Protein AF-A0A7S1CEG1-F1 (afdb_monomer_lite)

pLDDT: mean 86.8, std 15.21, range [36.88, 98.19]

Structure (mmCIF, N/CA/C/O backbone):
data_AF-A0A7S1CEG1-F1
#
_entry.id   AF-A0A7S1CEG1-F1
#
loop_
_atom_site.group_PDB
_atom_site.id
_atom_site.type_symbol
_atom_site.label_atom_id
_atom_site.label_alt_id
_atom_site.label_comp_id
_atom_site.label_asym_id
_atom_site.label_entity_id
_atom_site.label_seq_id
_atom_site.pdbx_PDB_ins_code
_atom_site.Cartn_x
_atom_site.Cartn_y
_atom_site.Cartn_z
_atom_site.occupancy
_atom_site.B_iso_or_equiv
_atom_site.auth_seq_id
_atom_site.auth_comp_id
_atom_site.auth_asym_id
_atom_site.auth_atom_id
_atom_site.pdbx_PDB_model_num
ATOM 1 N N . GLU A 1 1 ? -9.809 -3.473 24.190 1.00 67.38 1 GLU A N 1
ATOM 2 C CA . GLU A 1 1 ? -10.203 -3.008 22.845 1.00 67.38 1 GLU A CA 1
ATOM 3 C C . GLU A 1 1 ? -9.985 -1.507 22.724 1.00 67.38 1 GLU A C 1
ATOM 5 O O . GLU A 1 1 ? -9.219 -1.100 21.867 1.00 67.38 1 GLU A O 1
ATOM 10 N N . GLU A 1 2 ? -10.500 -0.723 23.674 1.00 80.56 2 GLU A N 1
ATOM 11 C CA . GLU A 1 2 ? -10.257 0.724 23.813 1.00 80.56 2 GLU A CA 1
ATOM 12 C C . GLU A 1 2 ? -8.772 1.128 23.720 1.00 80.56 2 GLU A C 1
ATOM 14 O O . GLU A 1 2 ? -8.407 1.909 22.851 1.00 80.56 2 GLU A O 1
ATOM 19 N N . VAL A 1 3 ? -7.885 0.495 24.502 1.00 85.06 3 VAL A N 1
ATOM 20 C CA . VAL A 1 3 ? -6.431 0.777 24.462 1.00 85.06 3 VAL A CA 1
ATOM 21 C C . VAL A 1 3 ? -5.815 0.557 23.072 1.00 85.06 3 VAL A C 1
ATOM 23 O O . VAL A 1 3 ? -4.928 1.305 22.669 1.00 85.06 3 VAL A O 1
ATOM 26 N N . LEU A 1 4 ? -6.276 -0.458 22.329 1.00 86.81 4 LEU A N 1
ATOM 27 C CA . LEU A 1 4 ? -5.779 -0.723 20.976 1.00 86.81 4 LEU A CA 1
ATOM 28 C C . LEU A 1 4 ? -6.279 0.343 19.997 1.00 86.81 4 LEU A C 1
ATOM 30 O O . LEU A 1 4 ? -5.484 0.827 19.199 1.00 86.81 4 LEU A O 1
ATOM 34 N N . SER A 1 5 ? -7.557 0.727 20.088 1.00 88.12 5 SER A N 1
ATOM 35 C CA . SER A 1 5 ? -8.127 1.796 19.257 1.00 88.12 5 SER A CA 1
ATOM 36 C C . SER A 1 5 ? -7.363 3.101 19.452 1.00 88.12 5 SER A C 1
ATOM 38 O O . SER A 1 5 ? -6.816 3.633 18.491 1.00 88.12 5 SER A O 1
ATOM 40 N N . THR A 1 6 ? -7.189 3.543 20.702 1.00 91.62 6 THR A N 1
ATOM 41 C CA . THR A 1 6 ? -6.461 4.781 21.019 1.00 91.62 6 THR A CA 1
ATOM 42 C C . THR A 1 6 ? -5.006 4.737 20.547 1.00 91.62 6 THR A C 1
ATOM 44 O O . THR A 1 6 ? -4.480 5.727 20.032 1.00 91.62 6 THR A O 1
ATOM 47 N N . ALA A 1 7 ? -4.335 3.588 20.690 1.00 92.94 7 ALA A N 1
ATOM 48 C CA . ALA A 1 7 ? -2.973 3.419 20.195 1.00 92.94 7 ALA A CA 1
ATOM 49 C C . ALA A 1 7 ? -2.907 3.532 18.664 1.00 92.94 7 ALA A C 1
ATOM 51 O O . ALA A 1 7 ? -2.055 4.250 18.140 1.00 92.94 7 ALA A O 1
ATOM 52 N N . VAL A 1 8 ? -3.810 2.859 17.945 1.00 94.00 8 VAL A N 1
ATOM 53 C CA . VAL A 1 8 ? -3.874 2.913 16.478 1.00 94.00 8 VAL A CA 1
ATOM 54 C C . VAL A 1 8 ? -4.223 4.313 15.988 1.00 94.00 8 VAL A C 1
ATOM 56 O O . VAL A 1 8 ? -3.594 4.782 15.045 1.00 94.00 8 VAL A O 1
ATOM 59 N N . GLU A 1 9 ? -5.160 5.006 16.626 1.00 94.00 9 GLU A N 1
ATOM 60 C CA . GLU A 1 9 ? -5.522 6.391 16.300 1.00 94.00 9 GLU A CA 1
ATOM 61 C C . GLU A 1 9 ? -4.318 7.329 16.458 1.00 94.00 9 GLU A C 1
ATOM 63 O O . GLU A 1 9 ? -3.994 8.094 15.549 1.00 94.00 9 GLU A O 1
ATOM 68 N N . THR A 1 10 ? -3.583 7.200 17.566 1.00 95.88 10 THR A N 1
ATOM 69 C 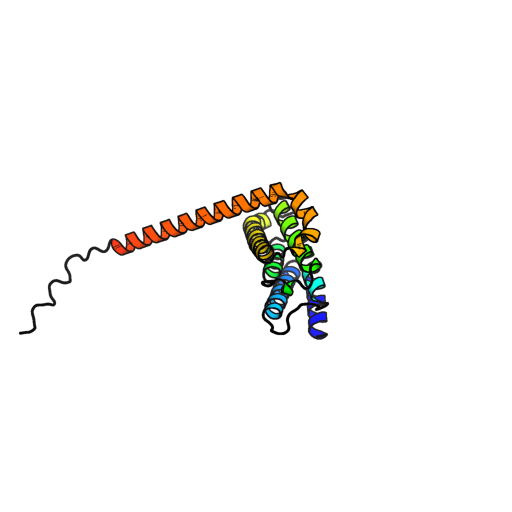CA . THR A 1 10 ? -2.374 7.999 17.825 1.00 95.88 10 THR A CA 1
ATOM 70 C C . THR A 1 10 ? -1.289 7.723 16.781 1.00 95.88 10 THR A C 1
ATOM 72 O O . THR A 1 10 ? -0.689 8.646 16.227 1.00 95.88 10 THR A O 1
ATOM 75 N N . LEU A 1 11 ? -1.048 6.446 16.467 1.00 96.94 11 LEU A N 1
ATOM 76 C CA . LEU A 1 11 ? -0.104 6.051 15.420 1.00 96.94 11 LEU A CA 1
ATOM 77 C C . LEU A 1 11 ? -0.543 6.554 14.040 1.00 96.94 11 LEU A C 1
ATOM 79 O O . LEU A 1 11 ? 0.294 7.014 13.269 1.00 96.94 11 LEU A O 1
ATOM 83 N N . SER A 1 12 ? -1.840 6.513 13.744 1.00 96.69 12 SER A N 1
ATOM 84 C CA . SER A 1 12 ? -2.420 6.986 12.485 1.00 96.69 12 SER A CA 1
ATOM 85 C C . SER A 1 12 ? -2.220 8.491 12.310 1.00 96.69 12 SER A C 1
ATOM 87 O O . SER A 1 12 ? -1.816 8.930 11.234 1.00 96.69 12 SER A O 1
ATOM 89 N N . ALA A 1 13 ? -2.408 9.279 13.372 1.00 96.31 13 ALA A N 1
ATOM 90 C CA . ALA A 1 13 ? -2.097 10.708 13.364 1.00 96.31 13 ALA A CA 1
ATOM 91 C C . ALA A 1 13 ? -0.595 10.952 13.127 1.00 96.31 13 ALA A C 1
ATOM 93 O O . ALA A 1 13 ? -0.196 11.727 12.259 1.00 96.31 13 ALA A O 1
ATOM 94 N N . HIS A 1 14 ? 0.273 10.223 13.831 1.00 97.06 14 HIS A N 1
ATOM 95 C CA . HIS A 1 14 ? 1.723 10.336 13.667 1.00 97.06 14 HIS A CA 1
ATOM 96 C C . HIS A 1 14 ? 2.242 9.896 12.291 1.00 97.06 14 HIS A C 1
ATOM 98 O O . HIS A 1 14 ? 3.222 10.470 11.812 1.00 97.06 14 HIS A O 1
ATOM 104 N N . ALA A 1 15 ? 1.601 8.921 11.645 1.00 95.94 15 ALA A N 1
ATOM 105 C CA . ALA A 1 15 ? 1.920 8.487 10.285 1.00 95.94 15 ALA A CA 1
ATOM 106 C C . ALA A 1 15 ? 1.609 9.575 9.241 1.00 95.94 15 ALA A C 1
ATOM 108 O O . ALA A 1 15 ? 2.350 9.726 8.262 1.00 95.94 15 ALA A O 1
ATOM 109 N N . GLN A 1 16 ? 0.556 10.361 9.475 1.00 93.69 16 GLN A N 1
ATOM 110 C CA . GLN A 1 16 ? 0.108 11.419 8.570 1.00 93.69 16 GLN A CA 1
ATOM 111 C C . GLN A 1 16 ? 0.828 12.748 8.806 1.00 93.69 16 GLN A C 1
ATOM 113 O O . GLN A 1 16 ? 1.225 13.399 7.843 1.00 93.69 16 GLN A O 1
ATOM 118 N N . GLU A 1 17 ? 1.047 13.132 10.065 1.00 92.44 17 GLU A N 1
ATOM 119 C CA . GLU A 1 17 ? 1.447 14.500 10.427 1.00 92.44 17 GLU A CA 1
ATOM 120 C C . GLU A 1 17 ? 2.854 14.602 11.026 1.00 92.44 17 GLU A C 1
ATOM 122 O O . GLU A 1 17 ? 3.457 15.673 10.994 1.00 92.44 17 GLU A O 1
ATOM 127 N N . GLY A 1 18 ? 3.428 13.504 11.527 1.00 91.00 18 GLY A N 1
ATOM 128 C CA . GLY A 1 18 ? 4.711 13.533 12.235 1.00 91.00 18 GLY A CA 1
ATOM 129 C C . GLY A 1 18 ? 5.900 14.000 11.378 1.00 91.00 18 GLY A C 1
ATOM 130 O O . GLY A 1 18 ? 5.831 14.077 10.153 1.00 91.00 18 GLY A O 1
ATOM 131 N N . GLY A 1 19 ? 7.052 14.253 12.004 1.00 92.12 19 GLY A N 1
ATOM 132 C CA . GLY A 1 19 ? 8.312 14.405 11.259 1.00 92.12 19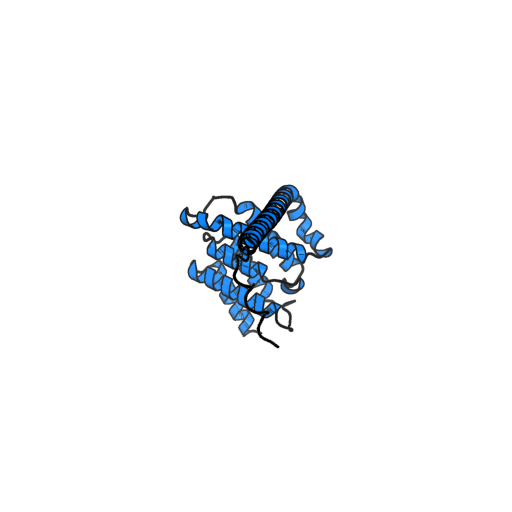 GLY A CA 1
ATOM 133 C C . GLY A 1 19 ? 8.735 13.089 10.587 1.00 92.12 19 GLY A C 1
ATOM 134 O O . GLY A 1 19 ? 8.287 12.022 10.997 1.00 92.12 19 GLY A O 1
ATOM 135 N N . THR A 1 20 ? 9.642 13.118 9.603 1.00 92.06 20 THR A N 1
ATOM 136 C CA . THR A 1 20 ? 10.032 11.939 8.790 1.00 92.06 20 THR A CA 1
ATOM 137 C C . THR A 1 20 ? 10.301 10.671 9.606 1.00 92.06 20 THR A C 1
ATOM 139 O O . THR A 1 20 ? 9.758 9.610 9.304 1.00 92.06 20 THR A O 1
ATOM 142 N N . LYS A 1 21 ? 11.104 10.773 10.674 1.00 95.00 21 LYS A N 1
ATOM 143 C CA . LYS A 1 21 ? 11.411 9.633 11.552 1.00 95.00 21 LYS A CA 1
ATOM 144 C C . LYS A 1 21 ? 10.171 9.134 12.296 1.00 95.00 21 LYS A C 1
ATOM 146 O O . LYS A 1 21 ? 9.992 7.930 12.427 1.00 95.00 21 LYS A O 1
ATOM 151 N N . VAL A 1 22 ? 9.322 10.048 12.765 1.00 96.31 22 VAL A N 1
ATOM 152 C CA . VAL A 1 22 ? 8.078 9.716 13.473 1.00 96.31 22 VAL A CA 1
ATOM 153 C C . VAL A 1 22 ? 7.104 9.022 12.526 1.00 96.31 22 VAL A C 1
ATOM 155 O O . VAL A 1 22 ? 6.608 7.958 12.877 1.00 96.31 22 VAL A O 1
ATOM 158 N N . ARG A 1 23 ? 6.908 9.546 11.306 1.00 96.38 23 ARG A N 1
ATOM 159 C CA . ARG A 1 23 ? 6.055 8.911 10.287 1.00 96.38 23 ARG A CA 1
ATOM 160 C C . ARG A 1 23 ? 6.540 7.514 9.944 1.00 96.38 23 ARG A C 1
ATOM 162 O O . ARG A 1 23 ? 5.745 6.583 9.925 1.00 96.38 23 ARG A O 1
ATOM 169 N N . TRP A 1 24 ? 7.844 7.363 9.705 1.00 95.94 24 TRP A N 1
ATOM 170 C CA . TRP A 1 24 ? 8.439 6.065 9.392 1.00 95.94 24 TRP A CA 1
ATOM 171 C C . TRP A 1 24 ? 8.198 5.054 10.519 1.00 95.94 24 TRP A C 1
ATOM 173 O O . TRP A 1 24 ? 7.695 3.961 10.263 1.00 95.94 24 TRP A O 1
ATOM 183 N N . THR A 1 25 ? 8.479 5.439 11.768 1.00 97.31 25 THR A N 1
ATOM 184 C CA . THR A 1 25 ? 8.236 4.591 12.943 1.00 97.31 25 THR A CA 1
ATOM 185 C C . THR A 1 25 ? 6.754 4.265 13.110 1.00 97.31 25 THR A C 1
ATOM 187 O O . THR A 1 25 ? 6.417 3.123 13.402 1.00 97.31 25 THR A O 1
ATOM 190 N N . ALA A 1 26 ? 5.868 5.240 12.906 1.00 97.50 26 ALA A N 1
ATOM 191 C CA . ALA A 1 26 ? 4.429 5.047 13.018 1.00 97.50 26 ALA A CA 1
ATOM 192 C C . ALA A 1 26 ? 3.905 4.065 11.960 1.00 97.50 26 ALA A C 1
ATOM 194 O O . ALA A 1 26 ? 3.198 3.125 12.309 1.00 97.50 26 ALA A O 1
ATOM 195 N N . CYS A 1 27 ? 4.325 4.206 10.697 1.00 97.50 27 CYS A N 1
ATOM 196 C CA . CYS A 1 27 ? 3.983 3.264 9.626 1.00 97.50 27 CYS A CA 1
ATOM 197 C C . CYS A 1 27 ? 4.488 1.849 9.940 1.00 97.50 27 CYS A C 1
ATOM 199 O O . CYS A 1 27 ? 3.755 0.875 9.780 1.00 97.50 27 CYS A O 1
ATOM 201 N N . TYR A 1 28 ? 5.725 1.735 10.431 1.00 96.19 28 TYR A N 1
ATOM 202 C CA . TYR A 1 28 ? 6.305 0.453 10.827 1.00 96.19 28 TYR A CA 1
ATOM 203 C C . TYR A 1 28 ? 5.520 -0.198 11.978 1.00 96.19 28 TYR A C 1
ATOM 205 O O . TYR A 1 28 ? 5.190 -1.383 11.919 1.00 96.19 28 TYR A O 1
ATOM 213 N N . ALA A 1 29 ? 5.172 0.581 13.007 1.00 97.00 29 ALA A N 1
ATOM 214 C CA . ALA A 1 29 ? 4.380 0.115 14.140 1.00 97.00 29 ALA A CA 1
ATOM 215 C C . ALA A 1 29 ? 2.966 -0.313 13.718 1.00 97.00 29 ALA A C 1
ATOM 217 O O . ALA A 1 29 ? 2.516 -1.381 14.130 1.00 97.00 29 ALA A O 1
ATOM 218 N N . LEU A 1 30 ? 2.297 0.458 12.850 1.00 96.19 30 LEU A N 1
ATOM 219 C CA . LEU A 1 30 ? 1.003 0.080 12.273 1.00 96.19 30 LEU A CA 1
ATOM 220 C C . LEU A 1 30 ? 1.103 -1.244 11.505 1.00 96.19 30 LEU A C 1
ATOM 222 O O . LEU A 1 30 ? 0.258 -2.111 11.696 1.00 96.19 30 LEU A O 1
ATOM 226 N N . GLY A 1 31 ? 2.160 -1.456 10.716 1.00 94.06 31 GLY A N 1
ATOM 227 C CA . GLY A 1 31 ? 2.402 -2.737 10.042 1.00 94.06 31 GLY A CA 1
ATOM 228 C C . GLY A 1 31 ? 2.542 -3.912 11.013 1.00 94.06 31 GLY A C 1
ATOM 229 O O . GLY A 1 31 ? 1.982 -4.981 10.775 1.00 94.06 31 GLY A O 1
ATOM 230 N N . GLY A 1 32 ? 3.226 -3.704 12.141 1.00 93.00 32 GLY A N 1
ATOM 231 C CA . GLY A 1 32 ? 3.320 -4.695 13.215 1.00 93.00 32 GLY A CA 1
ATOM 232 C C . GLY A 1 32 ? 1.965 -5.009 13.856 1.00 93.00 32 GLY A C 1
ATOM 233 O O . GLY A 1 32 ? 1.633 -6.180 14.040 1.00 93.00 32 GLY A O 1
ATOM 234 N N . VAL A 1 33 ? 1.163 -3.978 14.145 1.00 91.62 33 VAL A N 1
ATOM 235 C CA . VAL A 1 33 ? -0.198 -4.134 14.684 1.00 91.62 33 VAL A CA 1
ATOM 236 C C . VAL A 1 33 ? -1.079 -4.906 13.704 1.00 91.62 33 VAL A C 1
ATOM 238 O O . VAL A 1 33 ? -1.699 -5.888 14.105 1.00 91.62 33 VAL A O 1
ATOM 241 N N . LEU A 1 34 ? -1.091 -4.520 12.425 1.00 90.25 34 LEU A N 1
ATOM 242 C CA . LEU A 1 34 ? -1.857 -5.204 11.382 1.00 90.25 34 LEU A CA 1
ATOM 243 C C . LEU A 1 34 ? -1.416 -6.662 11.239 1.00 90.25 34 LEU A C 1
ATOM 245 O O . LEU A 1 34 ? -2.254 -7.556 11.273 1.00 90.25 34 LEU A O 1
ATOM 249 N N . GLY A 1 35 ? -0.110 -6.927 11.161 1.00 88.88 35 GLY A N 1
ATOM 250 C CA . GLY A 1 35 ? 0.418 -8.288 11.059 1.00 88.88 35 GLY A CA 1
ATOM 251 C C . GLY A 1 35 ? 0.027 -9.170 12.248 1.00 88.88 35 GLY A C 1
ATOM 252 O O . GLY A 1 35 ? -0.447 -10.291 12.060 1.00 88.88 35 GLY A O 1
ATOM 253 N N . ALA A 1 36 ? 0.158 -8.656 13.474 1.00 88.44 36 ALA A N 1
ATOM 254 C CA . ALA A 1 36 ? -0.248 -9.373 14.682 1.00 88.44 36 ALA A CA 1
ATOM 255 C C . ALA A 1 36 ? -1.765 -9.608 14.734 1.00 88.44 36 ALA A C 1
ATOM 257 O O . ALA A 1 36 ? -2.220 -10.673 15.154 1.00 88.44 36 ALA A O 1
ATOM 258 N N . ALA A 1 37 ? -2.552 -8.631 14.287 1.00 84.31 37 ALA A N 1
ATOM 259 C CA . ALA A 1 37 ? -4.001 -8.718 14.289 1.00 84.31 37 ALA A CA 1
ATOM 260 C C . ALA A 1 37 ? -4.521 -9.704 13.225 1.00 84.31 37 ALA A C 1
ATOM 262 O O . ALA A 1 37 ? -5.438 -10.470 13.509 1.00 84.31 37 ALA A O 1
ATOM 263 N N . VAL A 1 38 ? -3.875 -9.778 12.056 1.00 83.94 38 VAL A N 1
ATOM 264 C CA . VAL A 1 38 ? -4.152 -10.791 11.020 1.00 83.94 38 VAL A CA 1
ATOM 265 C C . VAL A 1 38 ? -3.767 -12.199 11.481 1.00 83.94 38 VAL A C 1
ATOM 267 O O . VAL A 1 38 ? -4.487 -13.152 11.200 1.00 83.94 38 VAL A O 1
ATOM 270 N N . ALA A 1 39 ? -2.665 -12.344 12.221 1.00 83.31 39 ALA A N 1
ATOM 271 C CA . ALA A 1 39 ? -2.247 -13.630 12.786 1.00 83.31 39 ALA A CA 1
ATOM 272 C C . ALA A 1 39 ? -3.107 -14.084 13.985 1.00 83.31 39 ALA A C 1
ATOM 274 O O . ALA A 1 39 ? -3.053 -15.246 14.396 1.00 83.31 39 ALA A O 1
ATOM 275 N N . SER A 1 40 ? -3.887 -13.179 14.577 1.00 82.00 40 SER A N 1
ATOM 276 C CA . SER A 1 40 ? -4.734 -13.470 15.729 1.00 82.00 40 SER A CA 1
ATOM 277 C C . SER A 1 40 ? -5.984 -14.254 15.330 1.00 82.00 40 SER A C 1
ATOM 279 O O . SER A 1 40 ? -6.670 -13.923 14.367 1.00 82.00 40 SER A O 1
ATOM 281 N N . ARG A 1 41 ? -6.375 -15.235 16.156 1.00 68.12 41 ARG A N 1
ATOM 282 C CA . ARG A 1 41 ? -7.629 -15.996 15.967 1.00 68.12 41 ARG A CA 1
ATOM 283 C C . ARG A 1 41 ? -8.889 -15.135 16.027 1.00 68.12 41 ARG A C 1
ATOM 285 O O . ARG A 1 41 ? -9.951 -15.593 15.623 1.00 68.12 41 ARG A O 1
ATOM 292 N N . ARG A 1 42 ? -8.791 -13.932 16.597 1.00 68.81 42 ARG A N 1
ATOM 293 C CA . ARG A 1 42 ? -9.932 -13.033 16.787 1.00 68.81 42 ARG A CA 1
ATOM 294 C C . ARG A 1 42 ? -10.382 -12.374 15.477 1.00 68.81 42 ARG A C 1
ATOM 296 O O . ARG A 1 42 ? -11.520 -11.926 15.410 1.00 68.81 42 ARG A O 1
ATOM 303 N N . GLY A 1 43 ? -9.513 -12.351 14.462 1.00 70.31 43 GLY A N 1
ATOM 304 C CA . GLY A 1 43 ? -9.732 -11.601 13.230 1.00 70.31 43 GLY A CA 1
ATOM 305 C C . GLY A 1 43 ? -9.742 -10.087 13.462 1.00 70.31 43 GLY A C 1
ATOM 306 O O . GLY A 1 43 ? -9.700 -9.604 14.594 1.00 70.31 43 GLY A O 1
ATOM 307 N N . VAL A 1 44 ? -9.780 -9.336 12.364 1.00 77.00 44 VAL A N 1
ATOM 308 C CA . VAL A 1 44 ? -9.866 -7.862 12.364 1.00 77.00 44 VAL A CA 1
ATOM 309 C C . VAL A 1 44 ? -11.120 -7.340 11.668 1.00 77.00 44 VAL A C 1
ATOM 311 O O . VAL A 1 44 ? -11.347 -6.133 11.621 1.00 77.00 44 VAL A O 1
ATOM 314 N N . ALA A 1 45 ? -11.946 -8.241 11.133 1.00 73.25 45 ALA A N 1
ATOM 315 C CA . ALA A 1 45 ? -13.171 -7.879 10.439 1.00 73.25 45 ALA A CA 1
ATOM 316 C C . ALA A 1 45 ? -14.120 -7.132 11.393 1.00 73.25 45 ALA A C 1
ATOM 318 O O . ALA A 1 45 ? -14.478 -7.649 12.450 1.00 73.25 45 ALA A O 1
ATOM 319 N N . GLY A 1 46 ? -14.505 -5.909 11.017 1.00 75.25 46 GLY A N 1
ATOM 320 C CA . GLY A 1 46 ? -15.401 -5.051 11.800 1.00 75.25 46 GLY A CA 1
ATOM 321 C C . GLY A 1 46 ? -14.728 -4.205 12.887 1.00 75.25 46 GLY A C 1
ATOM 322 O O . GLY A 1 46 ? -15.430 -3.507 13.613 1.00 75.25 46 GLY A O 1
ATOM 323 N N . ALA A 1 47 ? -13.397 -4.228 13.009 1.00 83.75 47 ALA A N 1
ATOM 324 C CA . ALA A 1 47 ? -12.687 -3.379 13.960 1.00 83.75 47 ALA A CA 1
ATOM 325 C C . ALA A 1 47 ? -12.681 -1.901 13.498 1.00 83.75 47 ALA A C 1
ATOM 327 O O . ALA A 1 47 ? -12.110 -1.614 12.443 1.00 83.75 47 ALA A O 1
ATOM 328 N N . PRO A 1 48 ? -13.229 -0.941 14.274 1.00 81.81 48 PRO A N 1
ATOM 329 C CA . PRO A 1 48 ? -13.328 0.463 13.847 1.00 81.81 48 PRO A CA 1
ATOM 330 C C . PRO A 1 48 ? -11.974 1.115 13.536 1.00 81.81 48 PRO A C 1
ATOM 332 O O . PRO A 1 48 ? -11.859 1.936 12.629 1.00 81.81 48 PRO A O 1
ATOM 335 N N . TRP A 1 49 ? -10.926 0.707 14.256 1.00 90.06 49 TRP A N 1
ATOM 336 C CA . TRP A 1 49 ? -9.571 1.232 14.094 1.00 90.06 49 TRP A CA 1
ATOM 337 C C . TRP A 1 49 ? -8.894 0.795 12.786 1.00 90.06 49 TRP A C 1
ATOM 339 O O . TRP A 1 49 ? -7.924 1.423 12.363 1.00 90.06 49 TRP A O 1
ATOM 349 N N . LEU A 1 50 ? -9.369 -0.276 12.139 1.00 91.94 50 LEU A N 1
ATOM 350 C CA . LEU A 1 50 ? -8.713 -0.859 10.966 1.00 91.94 50 LEU A CA 1
ATOM 351 C C . LEU A 1 50 ? -8.760 0.080 9.761 1.00 91.94 50 LEU A C 1
ATOM 353 O O . LEU A 1 50 ? -7.731 0.317 9.131 1.00 91.94 50 LEU A O 1
ATOM 357 N N . LEU A 1 51 ? -9.935 0.637 9.459 1.00 91.56 51 LEU A N 1
ATOM 358 C CA . LEU A 1 51 ? -10.089 1.559 8.333 1.00 91.56 51 LEU A CA 1
ATOM 359 C C . LEU A 1 51 ? -9.287 2.845 8.558 1.00 91.56 51 LEU A C 1
ATOM 361 O O . LEU A 1 51 ? -8.623 3.305 7.636 1.00 91.56 51 LEU A O 1
ATOM 365 N N . ALA A 1 52 ? -9.251 3.357 9.792 1.00 92.69 52 ALA A N 1
ATOM 366 C CA . ALA A 1 52 ? -8.422 4.510 10.144 1.00 92.69 52 ALA A CA 1
ATOM 367 C C . ALA A 1 52 ? -6.923 4.236 9.917 1.00 92.69 52 ALA A C 1
ATOM 369 O O . ALA A 1 52 ? -6.219 5.075 9.354 1.00 92.69 52 ALA A O 1
ATOM 370 N N . ALA A 1 53 ? -6.442 3.045 10.291 1.00 95.25 53 ALA A N 1
ATOM 371 C CA . ALA A 1 53 ? -5.066 2.632 10.025 1.00 95.25 53 ALA A CA 1
ATOM 372 C C . ALA A 1 53 ? -4.778 2.513 8.520 1.00 95.25 53 ALA A C 1
ATOM 374 O O . ALA A 1 53 ? -3.730 2.966 8.059 1.00 95.25 53 ALA A O 1
ATOM 375 N N . ILE A 1 54 ? -5.698 1.918 7.752 1.00 96.19 54 ILE A N 1
ATOM 376 C CA . ILE A 1 54 ? -5.578 1.792 6.293 1.00 96.19 54 ILE A CA 1
ATOM 377 C C . ILE A 1 54 ? -5.519 3.174 5.638 1.00 96.19 54 ILE A C 1
ATOM 379 O O . ILE A 1 54 ? -4.617 3.414 4.837 1.00 96.19 54 ILE A O 1
ATOM 383 N N . ASP A 1 55 ? -6.426 4.083 5.994 1.00 96.00 55 ASP A N 1
ATOM 384 C CA . ASP A 1 55 ? -6.484 5.435 5.432 1.00 96.00 55 ASP A CA 1
ATOM 385 C C . ASP A 1 55 ? -5.209 6.227 5.764 1.00 96.00 55 ASP A C 1
ATOM 387 O O . ASP A 1 55 ? -4.616 6.845 4.878 1.00 96.00 55 ASP A O 1
ATOM 391 N N . ALA A 1 56 ? -4.715 6.134 7.003 1.00 97.38 56 ALA A N 1
ATOM 392 C CA . ALA A 1 56 ? -3.468 6.778 7.406 1.00 97.38 56 ALA A CA 1
ATOM 393 C C . ALA A 1 56 ? -2.256 6.255 6.624 1.00 97.38 56 ALA A C 1
ATOM 395 O O . ALA A 1 56 ? -1.423 7.042 6.171 1.00 97.38 56 ALA A O 1
ATOM 396 N N . LEU A 1 57 ? -2.169 4.937 6.424 1.00 98.12 57 LEU A N 1
ATOM 397 C CA . LEU A 1 57 ? -1.117 4.332 5.610 1.00 98.12 57 LEU A CA 1
ATOM 398 C C . LEU A 1 57 ? -1.238 4.761 4.144 1.00 98.12 57 LEU A C 1
ATOM 400 O O . LEU A 1 57 ? -0.230 5.140 3.554 1.00 98.12 57 LEU A O 1
ATOM 404 N N . CYS A 1 58 ? -2.444 4.764 3.568 1.00 97.94 58 CYS A N 1
ATOM 405 C CA . CYS A 1 58 ? -2.670 5.212 2.191 1.00 97.94 58 CYS A CA 1
ATOM 406 C C . CYS A 1 58 ? -2.255 6.677 1.995 1.00 97.94 58 CYS A C 1
ATOM 408 O O . CYS A 1 58 ? -1.574 6.999 1.020 1.00 97.94 58 CYS A O 1
ATOM 410 N N . HIS A 1 59 ? -2.576 7.548 2.955 1.00 97.00 59 HIS A N 1
ATOM 411 C CA . HIS A 1 59 ? -2.102 8.929 2.971 1.00 97.00 59 HIS A CA 1
ATOM 412 C C . HIS A 1 59 ? -0.567 8.999 3.024 1.00 97.00 59 HIS A C 1
ATOM 414 O O . HIS A 1 59 ? 0.049 9.717 2.240 1.00 97.00 59 HIS A O 1
ATOM 420 N N . SER A 1 60 ? 0.093 8.217 3.887 1.00 96.75 60 SER A N 1
ATOM 421 C CA . SER A 1 60 ? 1.562 8.172 3.935 1.00 96.75 60 SER A CA 1
ATOM 422 C C . SER A 1 60 ? 2.197 7.676 2.627 1.00 96.75 60 SER A C 1
ATOM 424 O O . SER A 1 60 ? 3.305 8.106 2.302 1.00 96.75 60 SER A O 1
ATOM 426 N N . VAL A 1 61 ? 1.527 6.795 1.876 1.00 96.50 61 VAL A N 1
ATOM 427 C CA . VAL A 1 61 ? 1.979 6.338 0.551 1.00 96.50 61 VAL A CA 1
ATOM 428 C C . VAL A 1 61 ? 1.916 7.468 -0.481 1.00 96.50 61 VAL A C 1
ATOM 430 O O . VAL A 1 61 ? 2.905 7.686 -1.182 1.00 96.50 61 VAL A O 1
ATOM 433 N N . GLY A 1 62 ? 0.794 8.188 -0.564 1.00 93.00 62 GLY A N 1
ATOM 434 C CA . GLY A 1 62 ? 0.597 9.253 -1.556 1.00 93.00 62 GLY A CA 1
ATOM 435 C C . GLY A 1 62 ? 1.359 10.542 -1.235 1.00 93.00 62 GLY A C 1
ATOM 436 O O . GLY A 1 62 ? 2.085 11.073 -2.077 1.00 93.00 62 GLY A O 1
ATOM 437 N N . GLU A 1 63 ? 1.275 10.995 0.016 1.00 91.44 63 GLU A N 1
ATOM 438 C CA . GLU A 1 63 ? 1.602 12.376 0.396 1.00 91.44 63 GLU A CA 1
ATOM 439 C C . GLU A 1 63 ? 2.981 12.535 1.049 1.00 91.44 63 GLU A C 1
ATOM 441 O O . GLU A 1 63 ? 3.496 13.645 1.188 1.00 91.44 63 GLU A O 1
ATOM 446 N N . SER A 1 64 ? 3.630 11.449 1.485 1.00 90.94 64 SER A N 1
ATOM 447 C CA . SER A 1 64 ? 4.938 11.581 2.139 1.00 90.94 64 SER A CA 1
ATOM 448 C C . SER A 1 64 ? 6.016 12.012 1.137 1.00 90.94 64 SER A C 1
ATOM 450 O O . SER A 1 64 ? 6.228 11.309 0.151 1.00 90.94 64 SER A O 1
ATOM 452 N N . PRO A 1 65 ? 6.812 13.065 1.387 1.00 87.62 65 PRO A N 1
ATOM 453 C CA . PRO A 1 65 ? 7.934 13.418 0.511 1.00 87.62 65 PRO A CA 1
ATOM 454 C C . PRO A 1 65 ? 9.131 12.458 0.648 1.00 87.62 65 PRO A C 1
ATOM 456 O O . PRO A 1 65 ? 10.111 12.577 -0.082 1.00 87.62 65 PRO A O 1
ATOM 459 N N . ASN A 1 66 ? 9.087 11.522 1.603 1.00 90.69 66 ASN A N 1
ATOM 460 C CA . ASN A 1 66 ? 10.170 10.587 1.885 1.00 90.69 66 ASN A CA 1
ATOM 461 C C . ASN A 1 66 ? 9.816 9.164 1.432 1.00 90.69 66 ASN A C 1
ATOM 463 O O . ASN A 1 66 ? 8.845 8.574 1.918 1.00 90.69 66 ASN A O 1
ATOM 467 N N . PHE A 1 67 ? 10.640 8.579 0.563 1.00 91.81 67 PHE A N 1
ATOM 468 C CA . PHE A 1 67 ? 10.426 7.250 -0.003 1.00 91.81 67 PHE A CA 1
ATOM 469 C C . PHE A 1 67 ? 10.550 6.143 1.034 1.00 91.81 67 PHE A C 1
ATOM 471 O O . PHE A 1 67 ? 9.826 5.161 0.934 1.00 91.81 67 PHE A O 1
ATOM 478 N N . LYS A 1 68 ? 11.374 6.286 2.079 1.00 93.31 68 LYS A N 1
ATOM 479 C CA . LYS A 1 68 ? 11.423 5.272 3.150 1.00 93.31 68 LYS A CA 1
ATOM 480 C C . LYS A 1 68 ? 10.115 5.202 3.924 1.00 93.31 68 LYS A C 1
ATOM 482 O O . LYS A 1 68 ? 9.689 4.110 4.288 1.00 93.31 68 LYS A O 1
ATOM 487 N N . VAL A 1 69 ? 9.476 6.349 4.164 1.00 95.38 69 VAL A N 1
ATOM 488 C CA . VAL A 1 69 ? 8.136 6.398 4.768 1.00 95.38 69 VAL A CA 1
ATOM 489 C C . VAL A 1 69 ? 7.122 5.725 3.842 1.00 95.38 69 VAL A C 1
ATOM 491 O O . VAL A 1 69 ? 6.390 4.854 4.305 1.00 95.38 69 VAL A O 1
ATOM 494 N N . ARG A 1 70 ? 7.131 6.041 2.536 1.00 95.81 70 ARG A N 1
ATOM 495 C CA . ARG A 1 70 ? 6.249 5.381 1.554 1.00 95.81 70 ARG A CA 1
ATOM 496 C C . ARG A 1 70 ? 6.465 3.866 1.528 1.00 95.81 70 ARG A C 1
ATOM 498 O O . ARG A 1 70 ? 5.503 3.115 1.600 1.00 95.81 70 ARG A O 1
ATOM 505 N N . ILE A 1 71 ? 7.721 3.411 1.496 1.00 96.50 71 ILE A N 1
ATOM 506 C CA . ILE A 1 71 ? 8.089 1.988 1.526 1.00 96.50 71 ILE A CA 1
ATOM 507 C C . ILE A 1 71 ? 7.539 1.317 2.787 1.00 96.50 71 ILE A C 1
ATOM 509 O O . ILE A 1 71 ? 6.909 0.268 2.680 1.00 96.50 71 ILE A O 1
ATOM 513 N N . ALA A 1 72 ? 7.738 1.915 3.965 1.00 97.38 72 ALA A N 1
ATOM 514 C CA . ALA A 1 72 ? 7.225 1.368 5.219 1.00 97.38 72 ALA A CA 1
ATOM 515 C C . ALA A 1 72 ? 5.692 1.257 5.206 1.00 97.38 72 ALA A C 1
ATOM 517 O O . ALA A 1 72 ? 5.150 0.230 5.610 1.00 97.38 72 ALA A O 1
ATOM 518 N N . ALA A 1 73 ? 4.996 2.271 4.685 1.00 98.06 73 ALA A N 1
ATOM 519 C CA . ALA A 1 73 ? 3.542 2.257 4.573 1.00 98.06 73 ALA A CA 1
ATOM 520 C C . ALA A 1 73 ? 3.035 1.193 3.579 1.00 98.06 73 ALA A C 1
ATOM 522 O O . ALA A 1 73 ? 2.150 0.407 3.909 1.00 98.06 73 ALA A O 1
ATOM 523 N N . VAL A 1 74 ? 3.653 1.088 2.397 1.00 98.19 74 VAL A N 1
ATOM 524 C CA . VAL A 1 74 ? 3.343 0.051 1.395 1.00 98.19 74 VAL A CA 1
ATOM 525 C C . VAL A 1 74 ? 3.577 -1.359 1.945 1.00 98.19 74 VAL A C 1
ATOM 527 O O . VAL A 1 74 ? 2.801 -2.274 1.660 1.00 98.19 74 VAL A O 1
ATOM 530 N N . GLN A 1 75 ? 4.643 -1.556 2.723 1.00 96.88 75 GLN A N 1
ATOM 531 C CA . GLN A 1 75 ? 4.941 -2.837 3.365 1.00 96.88 75 GLN A CA 1
ATOM 532 C C . GLN A 1 75 ? 3.925 -3.175 4.459 1.00 96.88 75 GLN A C 1
ATOM 534 O O . GLN A 1 75 ? 3.503 -4.327 4.545 1.00 96.88 75 GLN A O 1
ATOM 539 N N . ALA A 1 76 ? 3.492 -2.187 5.246 1.00 97.00 76 ALA A N 1
ATOM 540 C CA . ALA A 1 76 ? 2.435 -2.359 6.238 1.00 97.00 76 ALA A CA 1
ATOM 541 C C . ALA A 1 76 ? 1.104 -2.768 5.585 1.00 97.00 76 ALA A C 1
ATOM 543 O O . ALA A 1 76 ? 0.486 -3.736 6.021 1.00 97.00 76 ALA A O 1
ATOM 544 N N . LEU A 1 77 ? 0.707 -2.111 4.489 1.00 97.25 77 LEU A N 1
ATOM 545 C CA . LEU A 1 77 ? -0.471 -2.500 3.702 1.00 97.25 77 LEU A CA 1
ATOM 546 C C . LEU A 1 77 ? -0.321 -3.907 3.100 1.00 97.25 77 LEU A C 1
ATOM 548 O O . LEU A 1 77 ? -1.257 -4.701 3.118 1.00 97.25 77 LEU A O 1
ATOM 552 N N . GLY A 1 78 ? 0.875 -4.252 2.616 1.00 93.62 78 GLY A N 1
ATOM 553 C CA . GLY A 1 78 ? 1.185 -5.578 2.071 1.00 93.62 78 GLY A CA 1
ATOM 554 C C . GLY A 1 78 ? 1.246 -6.709 3.107 1.00 93.62 78 GLY A C 1
ATOM 555 O O . GLY A 1 78 ? 1.301 -7.878 2.718 1.00 93.62 78 GLY A O 1
ATOM 556 N N . ALA A 1 79 ? 1.244 -6.393 4.408 1.00 90.06 79 ALA A N 1
ATOM 557 C CA . ALA A 1 79 ? 1.187 -7.381 5.488 1.00 90.06 79 ALA A CA 1
ATOM 558 C C . ALA A 1 79 ? -0.221 -7.981 5.668 1.00 90.06 79 ALA A C 1
ATOM 560 O O . ALA A 1 79 ? -0.362 -9.055 6.262 1.00 90.06 79 ALA A O 1
ATOM 561 N N . LEU A 1 80 ? -1.251 -7.324 5.120 1.00 92.12 80 LEU A N 1
ATOM 562 C CA . LEU A 1 80 ? -2.619 -7.833 5.053 1.00 92.12 80 LEU A CA 1
ATOM 563 C C . LEU A 1 80 ? -2.657 -9.048 4.114 1.00 92.12 80 LEU A C 1
ATOM 565 O O . LEU A 1 80 ? -2.691 -8.929 2.892 1.00 92.12 80 LEU A O 1
ATOM 569 N N . SER A 1 81 ? -2.570 -10.240 4.704 1.00 90.06 81 SER A N 1
ATOM 570 C CA . SER A 1 81 ? -2.320 -11.494 3.978 1.00 90.06 81 SER A CA 1
ATOM 571 C C . SER A 1 81 ? -3.565 -12.348 3.735 1.00 90.06 81 SER A C 1
ATOM 573 O O . SER A 1 81 ? -3.477 -13.371 3.059 1.00 90.06 81 SER A O 1
ATOM 575 N N . THR A 1 82 ? -4.724 -11.924 4.239 1.00 91.31 82 THR A N 1
ATOM 576 C CA . THR A 1 82 ? -6.025 -12.564 4.008 1.00 91.31 82 THR A CA 1
ATOM 577 C C . THR A 1 82 ? -7.038 -11.525 3.547 1.00 91.31 82 THR A C 1
ATOM 579 O O . THR A 1 82 ? -6.845 -10.329 3.751 1.00 91.31 82 THR A O 1
ATOM 582 N N . ARG A 1 83 ? -8.134 -11.945 2.914 1.00 92.12 83 ARG A N 1
ATOM 583 C CA . ARG A 1 83 ? -9.130 -10.991 2.403 1.00 92.12 83 ARG A CA 1
ATOM 584 C C . ARG A 1 83 ? -9.920 -10.310 3.528 1.00 92.12 83 ARG A C 1
ATOM 586 O O . ARG A 1 83 ? -10.328 -9.163 3.377 1.00 92.12 83 ARG A O 1
ATOM 593 N N . GLU A 1 84 ? -10.078 -10.989 4.659 1.00 90.00 84 GLU A N 1
ATOM 594 C CA . GLU A 1 84 ? -10.699 -10.491 5.893 1.00 90.00 84 GLU A CA 1
ATOM 595 C C . GLU A 1 84 ? -9.824 -9.452 6.603 1.00 90.00 84 GLU A C 1
ATOM 597 O O . GLU A 1 84 ? -10.331 -8.638 7.371 1.00 90.00 84 GLU A O 1
ATOM 602 N N . ALA A 1 85 ? -8.511 -9.462 6.342 1.00 91.38 85 ALA A N 1
ATOM 603 C CA . ALA A 1 85 ? -7.561 -8.520 6.925 1.00 91.38 85 ALA A CA 1
ATOM 604 C C . ALA A 1 85 ? -7.846 -7.061 6.541 1.00 91.38 85 ALA A C 1
ATOM 606 O O . ALA A 1 85 ? -7.430 -6.148 7.244 1.00 91.38 85 ALA A O 1
ATOM 607 N N . PHE A 1 86 ? -8.554 -6.849 5.432 1.00 92.38 86 PHE A N 1
ATOM 608 C CA . PHE A 1 86 ? -8.925 -5.530 4.927 1.00 92.38 86 PHE A CA 1
ATOM 609 C C . PHE A 1 86 ? -10.203 -4.979 5.571 1.00 92.38 86 PHE A C 1
ATOM 611 O O . PHE A 1 86 ? -10.572 -3.841 5.301 1.00 92.38 86 PHE A O 1
ATOM 618 N N . GLY A 1 87 ? -10.872 -5.764 6.421 1.00 90.25 87 GLY A N 1
ATOM 619 C CA . GLY A 1 87 ? -12.168 -5.409 6.982 1.00 90.25 87 GLY A CA 1
ATOM 620 C C . GLY A 1 87 ? -13.282 -5.773 6.011 1.00 90.25 87 GLY A C 1
ATOM 621 O O . GLY A 1 87 ? -13.661 -6.940 5.919 1.00 90.25 87 GLY A O 1
ATOM 622 N N . ASP A 1 88 ? -13.801 -4.777 5.305 1.00 89.31 88 ASP A N 1
ATOM 623 C CA . ASP A 1 88 ? -14.886 -4.902 4.334 1.00 89.31 88 ASP A CA 1
ATOM 624 C C . ASP A 1 88 ? -14.378 -4.813 2.879 1.00 89.31 88 ASP A C 1
ATOM 626 O O . ASP A 1 88 ? -13.178 -4.914 2.585 1.00 89.31 88 ASP A O 1
ATOM 630 N N . ASP A 1 89 ? -15.310 -4.714 1.932 1.00 91.12 89 ASP A N 1
ATOM 631 C CA . ASP A 1 89 ? -14.988 -4.567 0.511 1.00 91.12 89 ASP A CA 1
ATOM 632 C C . ASP A 1 89 ? -14.402 -3.181 0.197 1.00 91.12 89 ASP A C 1
ATOM 634 O O . ASP A 1 89 ? -13.538 -3.057 -0.677 1.00 91.12 89 ASP A O 1
ATOM 638 N N . ASP A 1 90 ? -14.779 -2.160 0.969 1.00 90.88 90 ASP A N 1
ATOM 639 C CA . ASP A 1 90 ? -14.274 -0.798 0.816 1.00 90.88 90 ASP A CA 1
ATOM 640 C C . ASP A 1 90 ? -12.819 -0.679 1.270 1.00 90.88 90 ASP A C 1
ATOM 642 O O . ASP A 1 90 ? -12.006 -0.080 0.563 1.00 90.88 90 ASP A O 1
ATOM 646 N N . GLY A 1 91 ? -12.454 -1.282 2.402 1.00 93.56 91 GLY A N 1
ATOM 647 C CA . GLY A 1 91 ? -11.077 -1.341 2.887 1.00 93.56 91 GLY A CA 1
ATOM 648 C C . GLY A 1 91 ? -10.148 -2.018 1.881 1.00 93.56 91 GLY A C 1
ATOM 649 O O . GLY A 1 91 ? -9.067 -1.505 1.584 1.00 93.56 91 GLY A O 1
ATOM 650 N N . TYR A 1 92 ? -10.596 -3.116 1.267 1.00 95.62 92 TYR A N 1
ATOM 651 C CA . TYR A 1 92 ? -9.844 -3.778 0.200 1.00 95.62 92 TYR A CA 1
ATOM 652 C C . TYR A 1 92 ? -9.680 -2.874 -1.026 1.00 95.62 92 TYR A C 1
ATOM 654 O O . TYR A 1 92 ? -8.564 -2.688 -1.523 1.00 95.62 92 TYR A O 1
ATOM 662 N N . ALA A 1 93 ? -10.773 -2.259 -1.487 1.00 96.19 93 ALA A N 1
ATOM 663 C CA . ALA A 1 93 ? -10.744 -1.378 -2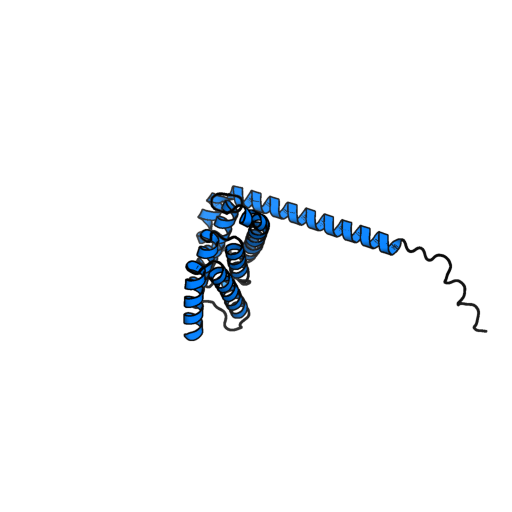.645 1.00 96.19 93 ALA A CA 1
ATOM 664 C C . ALA A 1 93 ? -9.876 -0.127 -2.415 1.00 96.19 93 ALA A C 1
ATOM 666 O O . ALA A 1 93 ? -9.195 0.321 -3.338 1.00 96.19 93 ALA A O 1
ATOM 667 N N . ARG A 1 94 ? -9.843 0.423 -1.193 1.00 96.56 94 ARG A N 1
ATOM 668 C CA . ARG A 1 94 ? -8.953 1.535 -0.807 1.00 96.56 94 ARG A CA 1
ATOM 669 C C . ARG A 1 94 ? -7.487 1.160 -0.963 1.00 96.56 94 ARG A C 1
ATOM 671 O O . ARG A 1 94 ? -6.753 1.881 -1.636 1.00 96.56 94 ARG A O 1
ATOM 678 N N . VAL A 1 95 ? -7.074 0.016 -0.411 1.00 97.62 95 VAL A N 1
ATOM 679 C CA . VAL A 1 95 ? -5.681 -0.439 -0.524 1.00 97.62 95 VAL A CA 1
ATOM 680 C C . VAL A 1 95 ? -5.308 -0.702 -1.979 1.00 97.62 95 VAL A C 1
ATOM 682 O O . VAL A 1 95 ? -4.250 -0.259 -2.422 1.00 97.62 95 VAL A O 1
ATOM 685 N N . PHE A 1 96 ? -6.183 -1.361 -2.746 1.00 97.81 96 PHE A N 1
ATOM 686 C CA . PHE A 1 96 ? -5.945 -1.601 -4.169 1.00 97.81 96 PHE A CA 1
ATOM 687 C C . PHE A 1 96 ? -5.721 -0.286 -4.930 1.00 97.81 96 PHE A C 1
ATOM 689 O O . PHE A 1 96 ? -4.693 -0.124 -5.585 1.00 97.81 96 PHE A O 1
ATOM 696 N N . ARG A 1 97 ? -6.642 0.681 -4.802 1.00 97.75 97 ARG A N 1
ATOM 697 C CA . ARG A 1 97 ? -6.540 1.980 -5.488 1.00 97.75 97 ARG A CA 1
ATOM 698 C C . ARG A 1 97 ? -5.307 2.767 -5.052 1.00 97.75 97 ARG A C 1
ATOM 700 O O . ARG A 1 97 ? -4.638 3.339 -5.903 1.00 97.75 97 ARG A O 1
ATOM 707 N N . CYS A 1 98 ? -4.976 2.761 -3.760 1.00 98.06 98 CYS A N 1
ATOM 708 C CA . CYS A 1 98 ? -3.770 3.409 -3.245 1.00 98.06 98 CYS A CA 1
ATOM 709 C C . CYS A 1 98 ? -2.497 2.842 -3.892 1.00 98.06 98 CYS A C 1
ATOM 711 O O . CYS A 1 98 ? -1.648 3.599 -4.362 1.00 98.06 98 CYS A O 1
ATOM 713 N N . LEU A 1 99 ? -2.378 1.512 -3.963 1.00 98.06 99 LEU A N 1
ATOM 714 C CA . LEU A 1 99 ? -1.213 0.861 -4.561 1.00 98.06 99 LEU A CA 1
ATOM 715 C C . LEU A 1 99 ? -1.129 1.097 -6.071 1.00 98.06 99 LEU A C 1
ATOM 717 O O . LEU A 1 99 ? -0.029 1.327 -6.567 1.00 98.06 99 LEU A O 1
ATOM 721 N N . VAL A 1 100 ? -2.257 1.079 -6.789 1.00 97.44 100 VAL A N 1
ATOM 722 C CA . VAL A 1 100 ? -2.288 1.413 -8.222 1.00 97.44 100 VAL A CA 1
ATOM 723 C C . VAL A 1 100 ? -1.898 2.871 -8.444 1.00 97.44 100 VAL A C 1
ATOM 725 O O . VAL A 1 100 ? -0.991 3.136 -9.218 1.00 97.44 100 VAL A O 1
ATOM 728 N N . SER A 1 101 ? -2.492 3.812 -7.710 1.00 96.12 101 SER A N 1
ATOM 729 C CA . SER A 1 101 ? -2.149 5.236 -7.800 1.00 96.12 101 SER A CA 1
ATOM 730 C C . SER A 1 101 ? -0.649 5.474 -7.578 1.00 96.12 101 SER A C 1
ATOM 732 O O . SER A 1 101 ? 0.003 6.117 -8.397 1.00 96.12 101 SER A O 1
ATOM 734 N N . MET A 1 102 ? -0.064 4.867 -6.538 1.00 95.69 102 MET A N 1
ATOM 735 C CA . MET A 1 102 ? 1.378 4.954 -6.298 1.00 95.69 102 MET A CA 1
ATOM 736 C C . MET A 1 102 ? 2.195 4.276 -7.402 1.00 95.69 102 MET A C 1
ATOM 738 O O . MET A 1 102 ? 3.242 4.789 -7.772 1.00 95.69 102 MET A O 1
ATOM 742 N N . LEU A 1 103 ? 1.753 3.138 -7.942 1.00 95.50 103 LEU A N 1
ATOM 743 C CA . LEU A 1 103 ? 2.446 2.466 -9.042 1.00 95.50 103 LEU A CA 1
ATOM 744 C C . LEU A 1 103 ? 2.560 3.369 -10.276 1.00 95.50 103 LEU A C 1
ATOM 746 O O . LEU A 1 103 ? 3.619 3.396 -10.894 1.00 95.50 103 LEU A O 1
ATOM 750 N N . LEU A 1 104 ? 1.498 4.104 -10.607 1.00 93.19 104 LEU A N 1
ATOM 751 C CA . LEU A 1 104 ? 1.450 4.958 -11.795 1.00 93.19 104 LEU A CA 1
ATOM 752 C C . LEU A 1 104 ? 2.383 6.166 -11.685 1.00 93.19 104 LEU A C 1
ATOM 754 O O . LEU A 1 104 ? 2.972 6.568 -12.679 1.00 93.19 104 LEU A O 1
ATOM 758 N N . VAL A 1 105 ? 2.560 6.706 -10.477 1.00 91.75 105 VAL A N 1
ATOM 759 C CA . VAL A 1 105 ? 3.373 7.914 -10.252 1.00 91.75 105 VAL A CA 1
ATOM 760 C C . VAL A 1 105 ? 4.761 7.619 -9.671 1.00 91.75 105 VAL A C 1
ATOM 762 O O . VAL A 1 105 ? 5.537 8.538 -9.436 1.00 91.75 105 VAL A O 1
ATOM 765 N N . VAL A 1 106 ? 5.119 6.354 -9.404 1.00 90.00 106 VAL A N 1
ATOM 766 C CA . VAL A 1 106 ? 6.413 6.010 -8.768 1.00 90.00 106 VAL A CA 1
ATOM 767 C C . VAL A 1 106 ? 7.618 6.384 -9.629 1.00 90.00 106 VAL A C 1
ATOM 769 O O . VAL A 1 106 ? 8.708 6.614 -9.103 1.00 90.00 106 VAL A O 1
ATOM 772 N N . ASP A 1 107 ? 7.435 6.413 -10.947 1.00 85.75 107 ASP A N 1
ATOM 773 C CA . ASP A 1 107 ? 8.474 6.790 -11.897 1.00 85.75 107 ASP A CA 1
ATOM 774 C C . ASP A 1 107 ? 8.535 8.306 -12.138 1.00 85.75 107 ASP A C 1
ATOM 776 O O . ASP A 1 107 ? 9.554 8.795 -12.635 1.00 85.75 107 ASP A O 1
ATOM 780 N N . ASP A 1 108 ? 7.526 9.056 -11.686 1.00 81.25 108 ASP A N 1
ATOM 781 C CA . ASP A 1 108 ? 7.506 10.509 -11.779 1.00 81.25 108 ASP A CA 1
ATOM 782 C C . ASP A 1 108 ? 8.429 11.124 -10.721 1.00 81.25 108 ASP A C 1
ATOM 784 O O . ASP A 1 108 ? 8.278 10.961 -9.510 1.00 81.25 108 ASP A O 1
ATOM 788 N N . ALA A 1 109 ? 9.426 11.874 -11.190 1.00 59.00 109 ALA A N 1
ATOM 789 C CA . ALA A 1 109 ? 10.417 12.533 -10.340 1.00 59.00 109 ALA A CA 1
ATOM 790 C C . ALA A 1 109 ? 9.918 13.857 -9.724 1.00 59.00 109 ALA A C 1
ATOM 792 O O . ALA A 1 109 ? 10.685 14.568 -9.069 1.00 59.00 109 ALA A O 1
ATOM 793 N N . SER A 1 110 ? 8.655 14.231 -9.941 1.00 57.78 110 SER A N 1
ATOM 794 C CA . SER A 1 110 ? 8.097 15.503 -9.486 1.00 57.78 110 SER A CA 1
ATOM 795 C C . SER A 1 110 ? 7.934 15.523 -7.963 1.00 57.78 110 SER A C 1
ATOM 797 O O . SER A 1 110 ? 6.985 14.972 -7.418 1.00 57.78 110 SER A O 1
ATOM 799 N N . GLY A 1 111 ? 8.869 16.182 -7.270 1.00 58.22 111 GLY A N 1
ATOM 800 C CA . GLY A 1 111 ? 8.752 16.530 -5.847 1.00 58.22 111 GLY A CA 1
ATOM 801 C C . GLY A 1 111 ? 9.676 15.776 -4.884 1.00 58.22 111 GLY A C 1
ATOM 802 O O . GLY A 1 111 ? 9.746 16.146 -3.713 1.00 58.22 111 GLY A O 1
ATOM 803 N N . ALA A 1 112 ? 10.425 14.768 -5.346 1.00 62.44 112 ALA A N 1
ATOM 804 C CA . ALA A 1 112 ? 11.407 14.066 -4.517 1.00 62.44 112 ALA A CA 1
ATOM 805 C C . ALA A 1 112 ? 12.792 14.732 -4.598 1.00 62.44 112 ALA A C 1
ATOM 807 O O . ALA A 1 112 ? 13.235 15.163 -5.664 1.00 62.44 112 ALA A O 1
ATOM 808 N N . SER A 1 113 ? 13.510 14.802 -3.474 1.00 66.75 113 SER A N 1
ATOM 809 C CA . SER A 1 113 ? 14.893 15.288 -3.484 1.00 66.75 113 SER A CA 1
ATOM 810 C C . SER A 1 113 ? 15.813 14.291 -4.198 1.00 66.75 113 SER A C 1
ATOM 812 O O . SER A 1 113 ? 15.573 13.083 -4.199 1.00 66.75 113 SER A O 1
ATOM 814 N N . PHE A 1 114 ? 16.915 14.774 -4.777 1.00 67.19 114 PHE A N 1
ATOM 815 C CA . PHE A 1 114 ? 17.882 13.932 -5.497 1.00 67.19 114 PHE A CA 1
ATOM 816 C C . PHE A 1 114 ? 18.370 12.723 -4.671 1.00 67.19 114 PHE A C 1
ATOM 818 O O . PHE A 1 114 ? 18.549 11.627 -5.197 1.00 67.19 114 PHE A O 1
ATOM 825 N N . SER A 1 115 ? 18.520 12.891 -3.352 1.00 69.69 115 SER A N 1
ATOM 826 C CA . SER A 1 115 ? 18.916 11.819 -2.433 1.00 69.69 115 SER A CA 1
ATOM 827 C C . SER A 1 115 ? 17.846 10.749 -2.211 1.00 69.69 115 SER A C 1
ATOM 829 O O . SER A 1 115 ? 18.187 9.648 -1.787 1.00 69.69 115 SER A O 1
ATOM 831 N N . GLU A 1 116 ? 16.571 11.051 -2.458 1.00 78.12 116 GLU A N 1
ATOM 832 C CA . GLU A 1 116 ? 15.472 10.087 -2.338 1.00 78.12 116 GLU A CA 1
ATOM 833 C C . GLU A 1 116 ? 15.374 9.195 -3.580 1.00 78.12 116 GLU A C 1
ATOM 835 O O . GLU A 1 116 ? 15.017 8.026 -3.460 1.00 78.12 116 GLU A O 1
ATOM 840 N N . TYR A 1 117 ? 15.798 9.680 -4.754 1.00 78.00 117 TYR A N 1
ATOM 841 C CA . TYR A 1 117 ? 15.691 8.947 -6.021 1.00 78.00 117 TYR A CA 1
ATOM 842 C C . TYR A 1 117 ? 16.374 7.568 -6.002 1.00 78.00 117 TYR A C 1
ATOM 844 O O . TYR A 1 117 ? 15.902 6.631 -6.645 1.00 78.00 117 TYR A O 1
ATOM 852 N N . ARG A 1 118 ? 17.429 7.387 -5.190 1.00 86.12 118 ARG A N 1
ATOM 853 C CA . ARG A 1 118 ? 18.080 6.076 -4.994 1.00 86.12 118 ARG A CA 1
ATOM 854 C C . ARG A 1 118 ? 17.141 4.993 -4.447 1.00 86.12 118 ARG A C 1
ATOM 856 O O . ARG A 1 118 ? 17.409 3.820 -4.659 1.00 86.12 118 ARG A O 1
ATOM 863 N N . TYR A 1 119 ? 16.077 5.375 -3.737 1.00 88.88 119 TYR A N 1
ATOM 864 C CA . TYR A 1 119 ? 15.094 4.453 -3.156 1.00 88.88 119 TYR A CA 1
ATOM 865 C C . TYR A 1 119 ? 13.878 4.242 -4.069 1.00 88.88 119 TYR A C 1
ATOM 867 O O . TYR A 1 119 ? 12.971 3.495 -3.707 1.00 88.88 119 TYR A O 1
ATOM 875 N N . ARG A 1 120 ? 13.833 4.875 -5.253 1.00 90.56 120 ARG A N 1
ATOM 876 C CA . ARG A 1 120 ? 12.711 4.736 -6.196 1.00 90.56 120 ARG A CA 1
ATOM 877 C C . ARG A 1 120 ? 12.507 3.283 -6.617 1.00 90.56 120 ARG A C 1
ATOM 879 O O . ARG A 1 120 ? 11.384 2.789 -6.603 1.00 90.56 120 ARG A O 1
ATOM 886 N N . GLY A 1 121 ? 13.603 2.589 -6.936 1.00 91.69 121 GLY A N 1
ATOM 887 C CA . GLY A 1 121 ? 13.574 1.167 -7.285 1.00 91.69 121 GLY A CA 1
ATOM 888 C C . GLY A 1 121 ? 13.001 0.310 -6.155 1.00 91.69 121 GLY A C 1
ATOM 889 O O . GLY A 1 121 ? 12.106 -0.500 -6.391 1.00 91.69 121 GLY A O 1
ATOM 890 N N . ASP A 1 122 ? 13.435 0.557 -4.916 1.00 93.69 122 ASP A N 1
ATOM 891 C CA . ASP A 1 122 ? 12.937 -0.150 -3.729 1.00 93.69 122 ASP A CA 1
ATOM 892 C C . ASP A 1 122 ? 11.443 0.107 -3.485 1.00 93.69 122 ASP A C 1
ATOM 894 O O . ASP A 1 122 ? 10.700 -0.808 -3.107 1.00 93.69 122 ASP A O 1
ATOM 898 N N . LEU A 1 123 ? 10.984 1.341 -3.723 1.00 94.94 123 LEU A N 1
ATOM 899 C CA . LEU A 1 123 ? 9.573 1.707 -3.641 1.00 94.94 123 LEU A CA 1
ATOM 900 C C . LEU A 1 123 ? 8.760 0.993 -4.723 1.00 94.94 123 LEU A C 1
ATOM 902 O O . LEU A 1 123 ? 7.802 0.304 -4.377 1.00 94.94 123 LEU A O 1
ATOM 906 N N . LYS A 1 124 ? 9.173 1.057 -5.995 1.00 94.75 124 LYS A N 1
ATOM 907 C CA . LYS A 1 124 ? 8.497 0.366 -7.109 1.00 94.75 124 LYS A CA 1
ATOM 908 C C . LYS A 1 124 ? 8.425 -1.144 -6.876 1.00 94.75 124 LYS A C 1
ATOM 910 O O . LYS A 1 124 ? 7.365 -1.747 -7.056 1.00 94.75 124 LYS A O 1
ATOM 915 N N . ALA A 1 125 ? 9.509 -1.755 -6.399 1.00 94.38 125 ALA A N 1
ATOM 916 C CA . ALA A 1 125 ? 9.546 -3.174 -6.054 1.00 94.38 125 ALA A CA 1
ATOM 917 C C . ALA A 1 125 ? 8.631 -3.514 -4.865 1.00 94.38 125 ALA A C 1
ATOM 919 O O . ALA A 1 125 ? 8.009 -4.578 -4.831 1.00 94.38 125 ALA A O 1
ATOM 920 N N . SER A 1 126 ? 8.534 -2.635 -3.867 1.00 96.19 126 SER A N 1
ATOM 921 C CA . SER A 1 126 ? 7.637 -2.830 -2.721 1.00 96.19 126 SER A CA 1
ATOM 922 C C . SER A 1 126 ? 6.168 -2.689 -3.121 1.00 96.19 126 SER A C 1
ATOM 924 O O . SER A 1 126 ? 5.382 -3.571 -2.787 1.00 96.19 126 SER A O 1
ATOM 926 N N . VAL A 1 127 ? 5.813 -1.662 -3.903 1.00 97.06 127 VAL A N 1
ATOM 927 C CA . VAL A 1 127 ? 4.454 -1.464 -4.445 1.00 97.06 127 VAL A CA 1
ATOM 928 C C . VAL A 1 127 ? 4.054 -2.653 -5.305 1.00 97.06 127 VAL A C 1
ATOM 930 O O . VAL A 1 127 ? 3.001 -3.236 -5.070 1.00 97.06 127 VAL A O 1
ATOM 933 N N . SER A 1 128 ? 4.921 -3.079 -6.227 1.00 96.31 128 SER A N 1
ATOM 934 C CA . SER A 1 128 ? 4.634 -4.205 -7.121 1.00 96.31 128 SER A CA 1
ATOM 935 C C . SER A 1 128 ? 4.370 -5.496 -6.342 1.00 96.31 128 SER A C 1
ATOM 937 O O . SER A 1 128 ? 3.377 -6.179 -6.583 1.00 96.31 128 SER A O 1
ATOM 939 N N . ARG A 1 129 ? 5.215 -5.816 -5.351 1.00 95.69 129 ARG A N 1
ATOM 940 C CA . ARG A 1 129 ? 5.020 -7.001 -4.499 1.00 95.69 129 ARG A CA 1
ATOM 941 C C . ARG A 1 129 ? 3.730 -6.921 -3.686 1.00 95.69 129 ARG A C 1
ATOM 943 O O . ARG A 1 129 ? 3.025 -7.925 -3.596 1.00 95.69 129 ARG A O 1
ATOM 950 N N . SER A 1 130 ? 3.419 -5.767 -3.097 1.00 97.00 130 SER A N 1
ATOM 951 C CA . SER A 1 130 ? 2.176 -5.579 -2.343 1.00 97.00 130 SER A CA 1
ATOM 952 C C . SER A 1 130 ? 0.951 -5.683 -3.254 1.00 97.00 130 SER A C 1
ATOM 954 O O . SER A 1 130 ? 0.010 -6.394 -2.914 1.00 97.00 130 SER A O 1
ATOM 956 N N . LEU A 1 131 ? 0.978 -5.071 -4.440 1.00 96.81 131 LEU A N 1
ATOM 957 C CA . LEU A 1 131 ? -0.136 -5.103 -5.388 1.00 96.81 131 LEU A CA 1
ATOM 958 C C . LEU A 1 131 ? -0.406 -6.524 -5.898 1.00 96.81 131 LEU A C 1
ATOM 960 O O . LEU A 1 131 ? -1.549 -6.968 -5.874 1.00 96.81 131 LEU A O 1
ATOM 964 N N . LEU A 1 132 ? 0.635 -7.285 -6.255 1.00 95.62 132 LEU A N 1
ATOM 965 C CA . LEU A 1 1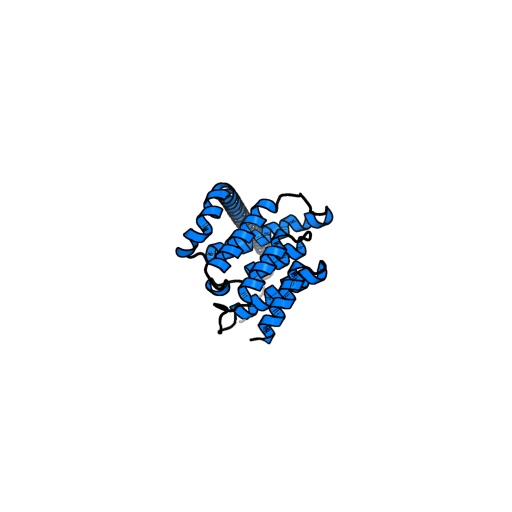32 ? 0.489 -8.698 -6.631 1.00 95.62 132 LEU A CA 1
ATOM 966 C C . LEU A 1 132 ? -0.136 -9.535 -5.506 1.00 95.62 132 LEU A C 1
ATOM 968 O O . LEU A 1 132 ? -0.980 -10.391 -5.768 1.00 95.62 132 LEU A O 1
ATOM 972 N N . ARG A 1 133 ? 0.242 -9.289 -4.244 1.00 94.56 133 ARG A N 1
ATOM 973 C CA . ARG A 1 133 ? -0.388 -9.956 -3.092 1.00 94.56 133 ARG A CA 1
ATOM 974 C C . ARG A 1 133 ? -1.865 -9.594 -2.976 1.00 94.56 133 ARG A C 1
ATOM 976 O O . ARG A 1 133 ? -2.679 -10.496 -2.818 1.00 94.56 133 ARG A O 1
ATOM 983 N N . VAL A 1 134 ? -2.210 -8.314 -3.102 1.00 95.50 134 VAL A N 1
ATOM 984 C CA . VAL A 1 134 ? -3.600 -7.838 -3.046 1.00 95.50 134 VAL A CA 1
ATOM 985 C C . VAL A 1 134 ? -4.436 -8.437 -4.183 1.00 95.50 134 VAL A C 1
ATOM 987 O O . VAL A 1 134 ? -5.539 -8.915 -3.924 1.00 95.50 134 VAL A O 1
ATOM 990 N N . ILE A 1 135 ? -3.904 -8.504 -5.410 1.00 95.19 135 ILE A N 1
ATOM 991 C CA . ILE A 1 135 ? -4.560 -9.142 -6.568 1.00 95.19 135 ILE A CA 1
ATOM 992 C C . ILE A 1 135 ? -4.836 -10.628 -6.300 1.00 95.19 135 ILE A C 1
ATOM 994 O O . ILE A 1 135 ? -5.915 -11.133 -6.598 1.00 95.19 135 ILE A O 1
ATOM 998 N N . ARG A 1 136 ? -3.897 -11.353 -5.679 1.00 95.19 136 ARG A N 1
ATOM 999 C CA . ARG A 1 136 ? -4.104 -12.772 -5.329 1.00 95.19 136 ARG A CA 1
ATOM 1000 C C . ARG A 1 136 ? -5.227 -13.002 -4.315 1.00 95.19 136 ARG A C 1
ATOM 1002 O O . ARG A 1 136 ? -5.692 -14.133 -4.194 1.00 95.19 136 ARG A O 1
ATOM 1009 N N . LEU A 1 137 ? -5.635 -11.966 -3.585 1.00 95.50 137 LEU A N 1
ATOM 1010 C CA . LEU A 1 137 ? -6.711 -12.014 -2.596 1.00 95.50 137 LEU A CA 1
ATOM 1011 C C . LEU A 1 137 ? -8.062 -11.533 -3.152 1.00 95.50 137 LEU A C 1
ATOM 1013 O O . LEU A 1 137 ? -9.049 -11.570 -2.417 1.00 95.50 137 LEU A O 1
ATOM 1017 N N . SER A 1 138 ? -8.121 -11.096 -4.418 1.00 95.19 138 SER A N 1
ATOM 1018 C CA . SER A 1 138 ? -9.348 -10.591 -5.038 1.00 95.19 138 SER A CA 1
ATOM 1019 C C . SER A 1 138 ? -10.467 -11.634 -5.054 1.00 95.19 138 SER A C 1
ATOM 1021 O O . SER A 1 138 ? -10.266 -12.812 -5.362 1.00 95.19 138 SER A O 1
ATOM 1023 N N . ARG A 1 139 ? -11.686 -11.173 -4.794 1.00 94.75 139 ARG A N 1
ATOM 1024 C CA . ARG A 1 139 ? -12.942 -11.906 -4.959 1.00 94.75 139 ARG A CA 1
ATOM 1025 C C . ARG A 1 139 ? -13.696 -11.388 -6.175 1.00 94.75 139 ARG A C 1
ATOM 1027 O O . ARG A 1 139 ? -13.511 -10.262 -6.621 1.00 94.75 139 ARG A O 1
ATOM 1034 N N . ARG A 1 140 ? -14.633 -12.195 -6.681 1.00 91.62 140 ARG A N 1
ATOM 1035 C CA . ARG A 1 140 ? -15.518 -11.790 -7.791 1.00 91.62 140 ARG A CA 1
ATOM 1036 C C . ARG A 1 140 ? -16.371 -10.559 -7.457 1.00 91.62 140 ARG A C 1
ATOM 1038 O O . ARG A 1 140 ? -16.701 -9.798 -8.357 1.00 91.62 140 ARG A O 1
ATOM 1045 N N . THR A 1 141 ? -16.712 -10.366 -6.183 1.00 91.75 141 THR A N 1
ATOM 1046 C CA . THR A 1 141 ? -17.492 -9.221 -5.688 1.00 91.75 141 THR A CA 1
ATOM 1047 C C . THR A 1 141 ? -16.729 -7.899 -5.770 1.00 91.75 141 THR A C 1
ATOM 1049 O O . THR A 1 141 ? -17.354 -6.854 -5.925 1.00 91.75 141 THR A O 1
ATOM 1052 N N . ASP A 1 142 ? -15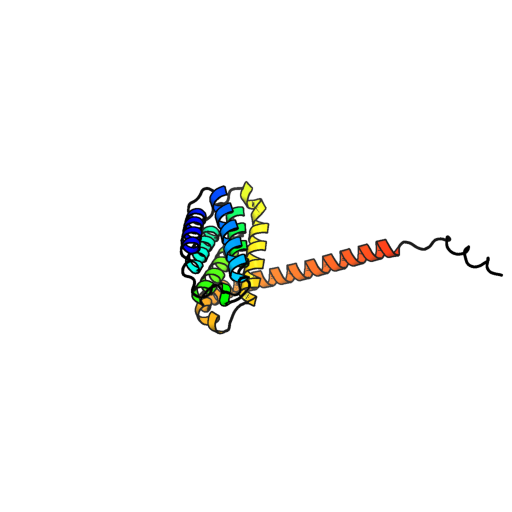.393 -7.939 -5.770 1.00 94.06 142 ASP A N 1
ATOM 1053 C CA . ASP A 1 142 ? -14.544 -6.740 -5.761 1.00 94.06 142 ASP A CA 1
ATOM 1054 C C . ASP A 1 142 ? -14.597 -5.981 -7.095 1.00 94.06 142 ASP A C 1
ATOM 1056 O O . ASP A 1 142 ? -14.297 -4.789 -7.152 1.00 94.06 142 ASP A O 1
ATOM 1060 N N . PHE A 1 143 ? -15.019 -6.651 -8.174 1.00 90.88 143 PHE A N 1
ATOM 1061 C CA . PHE A 1 143 ? -15.050 -6.074 -9.515 1.00 90.88 143 PHE A CA 1
ATOM 1062 C C . PHE A 1 143 ? -15.849 -4.770 -9.576 1.00 90.88 143 PHE A C 1
ATOM 1064 O O . PHE A 1 143 ? -15.386 -3.813 -10.183 1.00 90.88 143 PHE A O 1
ATOM 1071 N N . LEU A 1 144 ? -17.017 -4.690 -8.927 1.00 92.81 144 LEU A N 1
ATOM 1072 C CA . LEU A 1 144 ? -17.841 -3.478 -8.982 1.00 92.81 144 LEU A CA 1
ATOM 1073 C C . LEU A 1 144 ? -17.154 -2.271 -8.337 1.00 92.81 144 LEU A C 1
ATOM 1075 O O . LEU A 1 144 ? -17.269 -1.167 -8.864 1.00 92.81 144 LEU A O 1
ATOM 1079 N N . ALA A 1 145 ? -16.422 -2.482 -7.242 1.00 94.12 145 ALA A N 1
ATOM 1080 C CA . ALA A 1 145 ? -15.667 -1.426 -6.579 1.00 94.12 145 ALA A CA 1
ATOM 1081 C C . ALA A 1 145 ? -14.410 -1.042 -7.378 1.00 94.12 145 ALA A C 1
ATOM 1083 O O . ALA A 1 145 ? -14.007 0.121 -7.384 1.00 94.12 145 ALA A O 1
ATOM 1084 N N . LEU A 1 146 ? -13.786 -2.000 -8.065 1.00 96.19 146 LEU A N 1
ATOM 1085 C CA . LEU A 1 146 ? -12.534 -1.789 -8.792 1.00 96.19 146 LEU A CA 1
ATOM 1086 C C . LEU A 1 146 ? -12.711 -1.441 -10.275 1.00 96.19 146 LEU A C 1
ATOM 1088 O O . LEU A 1 146 ? -11.730 -1.098 -10.925 1.00 96.19 146 LEU A O 1
ATOM 1092 N N . LYS A 1 147 ? -13.926 -1.511 -10.829 1.00 95.06 147 LYS A N 1
ATOM 1093 C CA . LYS A 1 147 ? -14.163 -1.370 -12.275 1.00 95.06 147 LYS A CA 1
ATOM 1094 C C . LYS A 1 147 ? -13.543 -0.097 -12.859 1.00 95.06 147 LYS A C 1
ATOM 1096 O O . LYS A 1 147 ? -12.929 -0.173 -13.913 1.00 95.06 147 LYS A O 1
ATOM 1101 N N . ASP A 1 148 ? -13.666 1.036 -12.167 1.00 95.50 148 ASP A N 1
ATOM 1102 C CA . ASP A 1 148 ? -13.262 2.330 -12.718 1.00 95.50 148 ASP A CA 1
ATOM 1103 C C . ASP A 1 148 ? -11.735 2.395 -12.816 1.00 95.50 148 ASP A C 1
ATOM 1105 O O . ASP A 1 148 ? -11.206 2.612 -13.899 1.00 95.50 148 ASP A O 1
ATOM 1109 N N . VAL A 1 149 ? -11.025 2.042 -11.734 1.00 95.88 149 VAL A N 1
ATOM 1110 C CA . VAL A 1 149 ? -9.550 1.995 -11.723 1.00 95.88 149 VAL A CA 1
ATOM 1111 C C . VAL A 1 149 ? -8.996 0.948 -12.699 1.00 95.88 149 VAL A C 1
ATOM 1113 O O . VAL A 1 149 ? -7.961 1.170 -13.321 1.00 95.88 149 VAL A O 1
ATOM 1116 N N . LEU A 1 150 ? -9.683 -0.190 -12.862 1.00 95.38 150 LEU A N 1
ATOM 1117 C CA . LEU A 1 150 ? -9.272 -1.245 -13.790 1.00 95.38 150 LEU A CA 1
ATOM 1118 C C . LEU A 1 150 ? -9.455 -0.834 -15.250 1.00 95.38 150 LEU A C 1
ATOM 1120 O O . LEU A 1 150 ? -8.620 -1.184 -16.076 1.00 95.38 150 LEU A O 1
ATOM 1124 N N . VAL A 1 151 ? -10.542 -0.133 -15.575 1.00 96.81 151 VAL A N 1
ATOM 1125 C CA . VAL A 1 151 ? -10.825 0.332 -16.939 1.00 96.81 151 VAL A CA 1
ATOM 1126 C C . VAL A 1 151 ? -9.939 1.521 -17.296 1.00 96.81 151 VAL A C 1
ATOM 1128 O O . VAL A 1 151 ? -9.358 1.531 -18.378 1.00 96.81 151 VAL A O 1
ATOM 1131 N N . GLU A 1 152 ? -9.806 2.491 -16.391 1.00 97.25 152 GLU A N 1
ATOM 1132 C CA . GLU A 1 152 ? -9.018 3.707 -16.602 1.00 97.25 152 GLU A CA 1
ATOM 1133 C C . GLU A 1 152 ? -7.534 3.398 -16.832 1.00 97.25 152 GLU A C 1
ATOM 1135 O O . GLU A 1 152 ? -6.928 3.941 -17.752 1.00 97.25 152 GLU A O 1
ATOM 1140 N N . HIS A 1 153 ? -6.972 2.461 -16.061 1.00 96.81 153 HIS A N 1
ATOM 1141 C CA . HIS A 1 153 ? -5.543 2.133 -16.094 1.00 96.81 153 HIS A CA 1
ATOM 1142 C C . HIS A 1 153 ? -5.250 0.749 -16.682 1.00 96.81 153 HIS A C 1
ATOM 1144 O O . HIS A 1 153 ? -4.211 0.154 -16.394 1.00 96.81 153 HIS A O 1
ATOM 1150 N N . ALA A 1 154 ? -6.152 0.206 -17.507 1.00 96.19 154 ALA A N 1
ATOM 1151 C CA . ALA A 1 154 ? -6.004 -1.136 -18.075 1.00 96.19 154 ALA A CA 1
ATOM 1152 C C . ALA A 1 154 ? -4.666 -1.315 -18.817 1.00 96.19 154 ALA A C 1
ATOM 1154 O O . ALA A 1 154 ? -3.994 -2.332 -18.650 1.00 96.19 154 ALA A O 1
ATOM 1155 N N . GLY A 1 155 ? -4.276 -0.315 -19.617 1.00 97.06 155 GLY A N 1
ATOM 1156 C CA . GLY A 1 155 ? -3.021 -0.325 -20.372 1.00 97.06 155 GLY A CA 1
ATOM 1157 C C . GLY A 1 155 ? -1.790 -0.291 -19.468 1.00 97.06 155 GLY A C 1
ATOM 1158 O O . GLY A 1 155 ? -0.881 -1.099 -19.646 1.00 97.06 155 GLY A O 1
ATOM 1159 N N . ASP A 1 156 ? -1.796 0.584 -18.462 1.00 95.81 156 ASP A N 1
ATOM 1160 C CA . ASP A 1 156 ? -0.682 0.739 -17.522 1.00 95.81 156 ASP A CA 1
ATOM 1161 C C . ASP A 1 156 ? -0.491 -0.517 -16.666 1.00 95.81 156 ASP A C 1
ATOM 1163 O O . ASP A 1 156 ? 0.625 -1.009 -16.502 1.00 95.81 156 ASP A O 1
ATOM 1167 N N . LEU A 1 157 ? -1.592 -1.087 -16.164 1.00 96.19 157 LEU A N 1
ATOM 1168 C CA . LEU A 1 157 ? -1.578 -2.327 -15.389 1.00 96.19 157 LEU A CA 1
ATOM 1169 C C . LEU A 1 157 ? -1.123 -3.516 -16.238 1.00 96.19 157 LEU A C 1
ATOM 1171 O O . LEU A 1 157 ? -0.377 -4.363 -15.747 1.00 96.19 157 LEU A O 1
ATOM 1175 N N . PHE A 1 158 ? -1.541 -3.578 -17.505 1.00 96.38 158 PHE A N 1
ATOM 1176 C CA . PHE A 1 158 ? -1.086 -4.608 -18.433 1.00 96.38 158 PHE A CA 1
ATOM 1177 C C . PHE A 1 158 ? 0.419 -4.500 -18.707 1.00 96.38 158 PHE A C 1
ATOM 1179 O O . PHE A 1 158 ? 1.125 -5.508 -18.630 1.00 96.38 158 PHE A O 1
ATOM 1186 N N . ALA A 1 159 ? 0.919 -3.292 -18.982 1.00 95.88 159 ALA A N 1
ATOM 1187 C CA . ALA A 1 159 ? 2.342 -3.045 -19.200 1.00 95.88 159 ALA A CA 1
ATOM 1188 C C . ALA A 1 159 ? 3.162 -3.411 -17.955 1.00 95.88 159 ALA A C 1
ATOM 1190 O O . ALA A 1 159 ? 4.090 -4.213 -18.040 1.00 95.88 159 ALA A O 1
ATOM 1191 N N . TRP A 1 160 ? 2.752 -2.925 -16.780 1.00 95.38 160 TRP A N 1
ATOM 1192 C CA . TRP A 1 160 ? 3.398 -3.251 -15.509 1.00 95.38 160 TRP A CA 1
ATOM 1193 C C . TRP A 1 160 ? 3.439 -4.757 -15.234 1.00 95.38 160 TRP A C 1
ATOM 1195 O O . TRP A 1 160 ? 4.482 -5.280 -14.840 1.00 95.38 160 TRP A O 1
ATOM 1205 N N . LEU A 1 161 ? 2.323 -5.466 -15.425 1.00 94.56 161 LEU A N 1
ATOM 1206 C CA . LEU A 1 161 ? 2.266 -6.903 -15.167 1.00 94.56 161 LEU A CA 1
ATOM 1207 C C . LEU A 1 161 ? 3.151 -7.681 -16.148 1.00 94.56 161 LEU A C 1
ATOM 1209 O O . LEU A 1 161 ? 3.823 -8.626 -15.738 1.00 94.56 161 LEU A O 1
ATOM 1213 N N . SER A 1 162 ? 3.191 -7.254 -17.412 1.00 94.81 162 SER A N 1
ATOM 1214 C CA . SER A 1 162 ? 4.058 -7.835 -18.443 1.00 94.81 162 SER A CA 1
ATOM 1215 C C . SER A 1 162 ? 5.539 -7.649 -18.099 1.00 94.81 162 SER A C 1
ATOM 1217 O O . SER A 1 162 ? 6.318 -8.601 -18.169 1.00 94.81 162 SER A O 1
ATOM 1219 N N . ASP A 1 163 ? 5.920 -6.449 -17.655 1.00 92.06 163 ASP A N 1
ATOM 1220 C CA . ASP A 1 163 ? 7.280 -6.146 -17.204 1.00 92.06 163 ASP A CA 1
ATOM 1221 C C . ASP A 1 163 ? 7.655 -6.968 -15.966 1.00 92.06 163 ASP A C 1
ATOM 1223 O O . ASP A 1 163 ? 8.750 -7.531 -15.888 1.00 92.06 163 ASP A O 1
ATOM 1227 N N . ALA A 1 164 ? 6.738 -7.077 -15.000 1.00 88.69 164 ALA A N 1
ATOM 1228 C CA . ALA A 1 164 ? 6.941 -7.860 -13.787 1.00 88.69 164 ALA A CA 1
ATOM 1229 C C . ALA A 1 164 ? 7.112 -9.357 -14.096 1.00 88.69 164 ALA A C 1
ATOM 1231 O O . ALA A 1 164 ? 7.982 -10.010 -13.515 1.00 88.69 164 ALA A O 1
ATOM 1232 N N . GLU A 1 165 ? 6.324 -9.899 -15.027 1.00 90.94 165 GLU A N 1
ATOM 1233 C CA . GLU A 1 165 ? 6.454 -11.281 -15.488 1.00 90.94 165 GLU A CA 1
ATOM 1234 C C . GLU A 1 165 ? 7.791 -11.512 -16.203 1.00 90.94 165 GLU A C 1
ATOM 1236 O O . GLU A 1 165 ? 8.485 -12.495 -15.929 1.00 90.94 165 GLU A O 1
ATOM 1241 N N . MET A 1 166 ? 8.188 -10.600 -17.094 1.00 91.25 166 MET A N 1
ATOM 1242 C CA . MET A 1 166 ? 9.464 -10.697 -17.800 1.00 91.25 166 MET A CA 1
ATOM 1243 C C . MET A 1 166 ? 10.646 -10.646 -16.825 1.00 91.25 166 MET A C 1
ATOM 1245 O O . MET A 1 166 ? 11.557 -11.470 -16.920 1.00 91.25 166 MET A O 1
ATOM 1249 N N . ALA A 1 167 ? 10.609 -9.732 -15.852 1.00 88.75 167 ALA A N 1
ATOM 1250 C CA . ALA A 1 167 ? 11.623 -9.631 -14.809 1.00 88.75 167 ALA A CA 1
ATOM 1251 C C . ALA A 1 167 ? 11.710 -10.912 -13.962 1.00 88.75 167 ALA A C 1
ATOM 1253 O O . ALA A 1 167 ? 12.813 -11.386 -13.690 1.00 88.75 167 ALA A O 1
ATOM 1254 N N . ALA A 1 168 ? 10.571 -11.512 -13.595 1.00 86.69 168 ALA A N 1
ATOM 1255 C CA . ALA A 1 168 ? 10.539 -12.770 -12.850 1.00 86.69 168 ALA A CA 1
ATOM 1256 C C . ALA A 1 168 ? 11.181 -13.924 -13.638 1.00 86.69 168 ALA A C 1
ATOM 1258 O O . ALA A 1 168 ? 12.045 -14.624 -13.112 1.00 86.69 168 ALA A O 1
ATOM 1259 N N . ARG A 1 169 ? 10.839 -14.074 -14.925 1.00 91.25 169 ARG A N 1
ATOM 1260 C CA . ARG A 1 169 ? 11.427 -15.105 -15.800 1.00 91.25 169 ARG A CA 1
ATOM 1261 C C . ARG A 1 169 ? 12.933 -14.920 -15.989 1.00 91.25 169 ARG A C 1
ATOM 1263 O O . ARG A 1 169 ? 13.667 -15.904 -16.055 1.00 91.25 169 ARG A O 1
ATOM 1270 N N . ASN A 1 170 ? 13.400 -13.677 -16.096 1.00 91.25 170 ASN A N 1
ATOM 1271 C CA . ASN A 1 170 ? 14.830 -13.389 -16.203 1.00 91.25 170 ASN A CA 1
ATOM 1272 C C . ASN A 1 170 ? 15.567 -13.764 -14.912 1.00 91.25 170 ASN A C 1
ATOM 1274 O O . ASN A 1 170 ? 16.576 -14.459 -14.982 1.00 91.25 170 ASN A O 1
ATOM 1278 N N . ALA A 1 171 ? 15.016 -13.412 -13.747 1.00 89.44 171 ALA A N 1
ATOM 1279 C CA . ALA A 1 171 ? 15.593 -13.783 -12.456 1.00 89.44 171 ALA A CA 1
ATOM 1280 C C . ALA A 1 171 ? 15.658 -15.310 -12.254 1.00 89.44 171 ALA A C 1
ATOM 1282 O O . ALA A 1 171 ? 16.651 -15.825 -11.744 1.00 89.44 171 ALA A O 1
ATOM 1283 N N . GLU A 1 172 ? 14.638 -16.057 -12.690 1.00 89.56 172 GLU A N 1
ATOM 1284 C CA . GLU A 1 172 ? 14.646 -17.528 -12.654 1.00 89.56 172 GLU A CA 1
ATOM 1285 C C . GLU A 1 172 ? 15.746 -18.128 -13.542 1.00 89.56 172 GLU A C 1
ATOM 1287 O O . GLU A 1 172 ? 16.429 -19.069 -13.135 1.00 89.56 172 GLU A O 1
ATOM 1292 N N . ARG A 1 173 ? 15.957 -17.569 -14.742 1.00 92.19 173 ARG A N 1
ATOM 1293 C CA . ARG A 1 173 ? 17.031 -17.994 -15.656 1.00 92.19 173 ARG A CA 1
ATOM 1294 C C . ARG A 1 173 ? 18.414 -17.701 -15.089 1.00 92.19 173 ARG A C 1
ATOM 1296 O O . ARG A 1 173 ? 19.287 -18.558 -15.172 1.00 92.19 173 ARG A O 1
ATOM 1303 N N . GLU A 1 174 ? 18.604 -16.521 -14.508 1.00 92.00 174 GLU A N 1
ATOM 1304 C CA . GLU A 1 174 ? 19.857 -16.141 -13.849 1.00 92.00 174 GLU A CA 1
ATOM 1305 C C . GLU A 1 174 ? 20.156 -17.060 -12.660 1.00 92.00 174 GLU A C 1
ATOM 1307 O O . GLU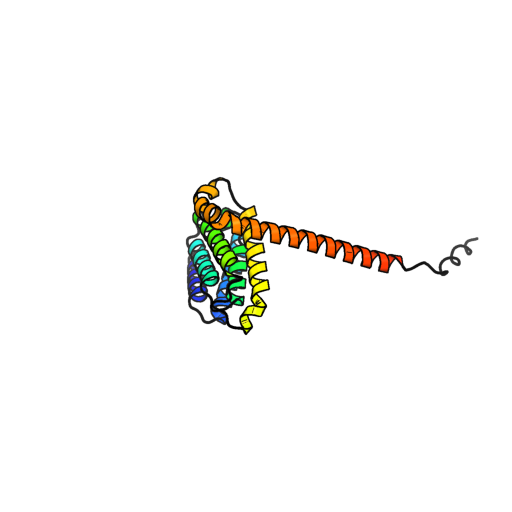 A 1 174 ? 21.267 -17.573 -12.549 1.00 92.00 174 GLU A O 1
ATOM 1312 N N . ALA A 1 175 ? 19.158 -17.352 -11.820 1.00 90.31 175 ALA A N 1
ATOM 1313 C CA . ALA A 1 175 ? 19.310 -18.284 -10.705 1.00 90.31 175 ALA A CA 1
ATOM 1314 C C . ALA A 1 175 ? 19.649 -19.710 -11.176 1.00 90.31 175 ALA A C 1
ATOM 1316 O O . ALA A 1 175 ? 20.494 -20.372 -10.572 1.00 90.31 175 ALA A O 1
ATOM 1317 N N . ALA A 1 176 ? 19.031 -20.179 -12.265 1.00 91.06 176 ALA A N 1
ATOM 1318 C CA . ALA A 1 176 ? 19.337 -21.478 -12.860 1.00 91.06 176 ALA A CA 1
ATOM 1319 C C . ALA A 1 176 ? 20.758 -21.532 -13.449 1.00 91.06 176 ALA A C 1
ATOM 1321 O O . ALA A 1 176 ? 21.447 -22.534 -13.266 1.00 91.06 176 ALA A O 1
ATOM 1322 N N . ALA A 1 177 ? 21.215 -20.458 -14.102 1.00 91.56 177 ALA A N 1
ATOM 1323 C CA . ALA A 1 177 ? 22.583 -20.347 -14.608 1.00 91.56 177 ALA A CA 1
ATOM 1324 C C . ALA A 1 177 ? 23.609 -20.348 -13.462 1.00 91.56 177 ALA A C 1
ATOM 1326 O O . ALA A 1 177 ? 24.543 -21.142 -13.483 1.00 91.56 177 ALA A O 1
ATOM 1327 N N . MET A 1 178 ? 23.380 -19.558 -12.403 1.00 90.38 178 MET A N 1
ATOM 1328 C CA . MET A 1 178 ? 24.240 -19.551 -11.210 1.00 90.38 178 MET A CA 1
ATOM 1329 C C . MET A 1 178 ? 24.295 -20.921 -10.522 1.00 90.38 178 MET A C 1
ATOM 1331 O O . MET A 1 178 ? 25.349 -21.334 -10.041 1.00 90.38 178 MET A O 1
ATOM 1335 N N . ALA A 1 179 ? 23.169 -21.639 -10.469 1.00 90.12 179 ALA A N 1
ATOM 1336 C CA . ALA A 1 179 ? 23.126 -22.991 -9.927 1.00 90.12 179 ALA A CA 1
ATOM 1337 C C . ALA A 1 179 ? 23.899 -23.994 -10.802 1.00 90.12 179 ALA A C 1
ATOM 1339 O O . ALA A 1 179 ? 24.557 -24.875 -10.253 1.00 90.12 179 ALA A O 1
ATOM 1340 N N . ALA A 1 180 ? 23.850 -23.855 -12.133 1.00 87.81 180 ALA A N 1
ATOM 1341 C CA . ALA A 1 180 ? 24.606 -24.687 -13.069 1.00 87.81 180 ALA A CA 1
ATOM 1342 C C . ALA A 1 180 ? 26.120 -24.446 -12.954 1.00 87.81 180 ALA A C 1
ATOM 1344 O O . ALA A 1 180 ? 26.865 -25.411 -12.788 1.00 87.81 180 ALA A O 1
ATOM 1345 N N . ASP A 1 181 ? 26.556 -23.183 -12.924 1.00 88.38 181 ASP A N 1
ATOM 1346 C CA . ASP A 1 181 ? 27.963 -22.807 -12.729 1.00 88.38 181 ASP A CA 1
ATOM 1347 C C . ASP A 1 181 ? 28.498 -23.327 -11.382 1.00 88.38 181 ASP A C 1
ATOM 1349 O O . ASP A 1 181 ? 29.609 -23.855 -11.295 1.00 88.38 181 ASP A O 1
ATOM 1353 N N . ALA A 1 182 ? 27.692 -23.240 -10.316 1.00 86.00 182 ALA A N 1
ATOM 1354 C CA . ALA A 1 182 ? 28.044 -23.790 -9.008 1.00 86.00 182 ALA A CA 1
ATOM 1355 C C . ALA A 1 182 ? 28.153 -25.327 -9.022 1.00 86.00 182 ALA A C 1
ATOM 1357 O O . ALA A 1 182 ? 29.026 -25.887 -8.354 1.00 86.00 182 ALA A O 1
ATOM 1358 N N . ALA A 1 183 ? 27.297 -26.018 -9.785 1.00 81.81 183 ALA A N 1
ATOM 1359 C CA . ALA A 1 183 ? 27.362 -27.470 -9.953 1.00 81.81 183 ALA A CA 1
ATOM 1360 C C . ALA A 1 183 ? 28.595 -27.899 -10.766 1.00 81.81 183 ALA A C 1
ATOM 1362 O O . ALA A 1 183 ? 29.239 -28.887 -10.415 1.00 81.81 183 ALA A O 1
ATOM 1363 N N . GLU A 1 184 ? 28.958 -27.152 -11.811 1.00 81.81 184 GLU A N 1
ATOM 1364 C CA . GLU A 1 184 ? 30.160 -27.402 -12.612 1.00 81.81 184 GLU A CA 1
ATOM 1365 C C . GLU A 1 184 ? 31.438 -27.159 -11.793 1.00 81.81 184 GLU A C 1
ATOM 1367 O O . GLU A 1 184 ? 32.341 -28.000 -11.785 1.00 81.81 184 GLU A O 1
ATOM 1372 N N . ALA A 1 185 ? 31.476 -26.087 -10.995 1.00 79.19 185 ALA A N 1
ATOM 1373 C CA . ALA A 1 185 ? 32.569 -25.822 -10.059 1.00 79.19 185 ALA A CA 1
ATOM 1374 C C . ALA A 1 185 ? 32.718 -26.920 -8.985 1.00 79.19 185 ALA A C 1
ATOM 1376 O O . ALA A 1 185 ? 33.838 -27.250 -8.591 1.00 79.19 185 ALA A O 1
ATOM 1377 N N . ALA A 1 186 ? 31.611 -27.521 -8.531 1.00 73.69 186 ALA A N 1
ATOM 1378 C CA . ALA A 1 186 ? 31.626 -28.645 -7.591 1.00 73.69 186 ALA A CA 1
ATOM 1379 C C . ALA A 1 186 ? 31.978 -29.993 -8.259 1.00 73.69 186 ALA A C 1
ATOM 1381 O O . ALA A 1 186 ? 32.573 -30.860 -7.617 1.00 73.69 186 ALA A O 1
ATOM 1382 N N . GLY A 1 187 ? 31.637 -30.174 -9.541 1.00 60.41 187 GLY A N 1
ATOM 1383 C CA . GLY A 1 187 ? 31.920 -31.374 -10.339 1.00 60.41 187 GLY A CA 1
ATOM 1384 C C . GLY A 1 187 ? 33.321 -31.420 -10.963 1.00 60.41 187 GLY A C 1
ATOM 1385 O O . GLY A 1 187 ? 33.773 -32.491 -11.364 1.00 60.41 187 GLY A O 1
ATOM 1386 N N . GLY A 1 188 ? 34.040 -30.292 -11.005 1.00 52.06 188 GLY A N 1
ATOM 1387 C CA . GLY A 1 188 ? 35.412 -30.185 -11.524 1.00 52.06 188 GLY A CA 1
ATOM 1388 C C . GLY A 1 188 ? 36.498 -30.836 -10.654 1.00 52.06 188 GLY A C 1
ATOM 1389 O O . GLY A 1 188 ? 37.653 -30.938 -11.072 1.00 52.06 188 GLY A O 1
ATOM 1390 N N . GLY A 1 189 ? 36.149 -31.326 -9.461 1.00 46.28 189 GLY A N 1
ATOM 1391 C CA . GLY A 1 189 ? 37.023 -32.154 -8.635 1.00 46.28 189 GLY A CA 1
ATOM 1392 C C . GLY A 1 189 ? 37.113 -33.583 -9.168 1.00 46.28 189 GLY A C 1
ATOM 1393 O O . GLY A 1 189 ? 36.555 -34.498 -8.567 1.00 46.28 189 GLY A O 1
ATOM 1394 N N . SER A 1 190 ? 37.824 -33.800 -10.280 1.00 43.97 190 SER A N 1
ATOM 1395 C CA . SER A 1 190 ? 38.261 -35.155 -10.642 1.00 43.97 190 SER A CA 1
ATOM 1396 C C . SER A 1 190 ? 38.991 -35.775 -9.441 1.00 43.97 190 SER A C 1
ATOM 1398 O O . SER A 1 190 ? 39.924 -35.147 -8.929 1.00 43.97 190 SER A O 1
ATOM 1400 N N . PRO A 1 191 ? 38.632 -36.989 -8.979 1.00 45.28 191 PRO A N 1
ATOM 1401 C CA . PRO A 1 191 ? 39.394 -37.685 -7.956 1.00 45.28 191 PRO A CA 1
ATOM 1402 C C . PRO A 1 191 ? 40.708 -38.156 -8.586 1.00 45.28 191 PRO A C 1
ATOM 1404 O O . PRO A 1 191 ? 40.845 -39.286 -9.050 1.00 45.28 191 PRO A O 1
ATOM 1407 N N . SER A 1 192 ? 41.692 -37.261 -8.634 1.00 46.59 192 SER A N 1
ATOM 1408 C CA . SER A 1 192 ? 43.069 -37.611 -8.946 1.00 46.59 192 SER A CA 1
ATOM 1409 C C . SER A 1 192 ? 43.617 -38.468 -7.802 1.00 46.59 192 SER A C 1
ATOM 1411 O O . SER A 1 192 ? 43.980 -37.971 -6.740 1.00 46.59 192 SER A O 1
ATOM 1413 N N . SER A 1 193 ? 43.665 -39.776 -8.048 1.00 46.94 193 SER A N 1
ATOM 1414 C CA . SER A 1 193 ? 44.698 -40.706 -7.567 1.00 46.94 193 SER A CA 1
ATOM 1415 C C . SER A 1 193 ? 44.895 -40.939 -6.057 1.00 46.94 193 SER A C 1
ATOM 1417 O O . SER A 1 193 ? 45.984 -41.362 -5.677 1.00 46.94 193 SER A O 1
ATOM 1419 N N . ALA A 1 194 ? 43.895 -40.754 -5.186 1.00 43.59 194 ALA A N 1
ATOM 1420 C CA . ALA A 1 194 ? 44.072 -40.996 -3.738 1.00 43.59 194 ALA A CA 1
ATOM 1421 C C . ALA A 1 194 ? 43.264 -42.162 -3.123 1.00 43.59 194 ALA A C 1
ATOM 1423 O O . ALA A 1 194 ? 43.361 -42.396 -1.922 1.00 43.59 194 ALA A O 1
ATOM 1424 N N . THR A 1 195 ? 42.513 -42.947 -3.901 1.00 42.53 195 THR A N 1
ATOM 1425 C CA . THR A 1 195 ? 41.700 -44.070 -3.375 1.00 42.53 195 THR A CA 1
ATOM 1426 C C . THR A 1 195 ? 41.970 -45.400 -4.082 1.00 42.53 195 THR A C 1
ATOM 1428 O O . THR A 1 195 ? 41.059 -46.168 -4.364 1.00 42.53 195 THR A O 1
ATOM 1431 N N . ALA A 1 196 ? 43.245 -45.708 -4.332 1.00 36.88 196 ALA A N 1
ATOM 1432 C CA . ALA A 1 196 ? 43.689 -47.045 -4.754 1.00 36.88 196 ALA A CA 1
ATOM 1433 C C . ALA A 1 196 ? 44.479 -47.808 -3.665 1.00 36.88 196 ALA A C 1
ATOM 1435 O O . ALA A 1 196 ? 45.046 -48.856 -3.948 1.00 36.88 196 ALA A O 1
ATOM 1436 N N . ALA A 1 197 ? 44.521 -47.320 -2.416 1.00 40.12 197 ALA A N 1
ATOM 1437 C CA . ALA A 1 197 ? 45.387 -47.880 -1.365 1.00 40.12 197 ALA A CA 1
ATOM 1438 C C . ALA A 1 197 ? 44.658 -48.379 -0.098 1.00 40.12 197 ALA A C 1
ATOM 1440 O O . ALA A 1 197 ? 45.292 -48.533 0.940 1.00 40.12 197 ALA A O 1
ATOM 1441 N N . ALA A 1 198 ? 43.348 -48.653 -0.151 1.00 40.56 198 ALA A N 1
ATOM 1442 C CA . ALA A 1 198 ? 42.587 -49.116 1.022 1.00 40.56 198 ALA A CA 1
ATOM 1443 C C . ALA A 1 198 ? 41.776 -50.410 0.793 1.00 40.56 198 ALA A C 1
ATOM 1445 O O . ALA A 1 198 ? 40.791 -50.646 1.484 1.00 40.56 198 ALA A O 1
ATOM 1446 N N . ALA A 1 199 ? 42.183 -51.258 -0.159 1.00 40.47 199 ALA A N 1
ATOM 1447 C CA . ALA A 1 199 ? 41.528 -52.548 -0.429 1.00 40.47 199 ALA A CA 1
ATOM 1448 C C . ALA A 1 199 ? 42.491 -53.756 -0.448 1.00 40.47 199 ALA A C 1
ATOM 1450 O O . ALA A 1 199 ? 42.172 -54.787 -1.028 1.00 40.47 199 ALA A O 1
ATOM 1451 N N . ALA A 1 200 ? 43.665 -53.653 0.186 1.00 42.81 200 ALA A N 1
ATOM 1452 C CA . ALA A 1 200 ? 44.655 -54.736 0.223 1.00 42.81 200 ALA A CA 1
ATOM 1453 C C . ALA A 1 200 ? 45.307 -54.905 1.609 1.00 42.81 200 ALA A C 1
ATOM 1455 O O . ALA A 1 200 ? 46.527 -54.896 1.733 1.00 42.81 200 ALA A O 1
ATOM 1456 N N . ALA A 1 201 ? 44.494 -55.035 2.660 1.00 40.28 201 ALA A N 1
ATOM 1457 C CA . ALA A 1 201 ? 44.946 -55.499 3.977 1.00 40.28 201 ALA A CA 1
ATOM 1458 C C . ALA A 1 201 ? 43.767 -56.068 4.786 1.00 40.28 201 ALA A C 1
ATOM 1460 O O . ALA A 1 201 ? 43.349 -55.499 5.790 1.00 40.28 201 ALA A O 1
ATOM 1461 N N . ALA A 1 202 ? 43.198 -57.169 4.303 1.00 41.78 202 ALA A N 1
ATOM 1462 C CA . ALA A 1 202 ? 42.353 -58.062 5.093 1.00 41.78 202 ALA A CA 1
ATOM 1463 C C . ALA A 1 202 ? 42.414 -59.468 4.472 1.00 41.78 202 ALA A C 1
ATOM 1465 O O . ALA A 1 202 ? 41.509 -59.884 3.751 1.00 41.78 202 ALA A O 1
ATOM 1466 N N . VAL A 1 203 ? 43.537 -60.147 4.715 1.00 38.66 203 VAL A N 1
ATOM 1467 C CA . VAL A 1 203 ? 43.668 -61.612 4.729 1.00 38.66 203 VAL A CA 1
ATOM 1468 C C . VAL A 1 203 ? 44.301 -61.963 6.062 1.00 38.66 203 VAL A C 1
ATOM 1470 O O . VAL A 1 203 ? 45.294 -61.281 6.407 1.00 38.66 203 VAL A O 1
#

Sequence (203 aa):
EEVLSTAVETLSAHAQEGGTKVRWTACYALGGVLGAAVASRRGVAGAPWLLAAIDALCHSVGESPNFKVRIAAVQALGALSTREAFGDDDGYARVFRCLVSMLLVVDDASGASFSEYRYRGDLKASVSRSLLRVIRLSRRTDFLALKDVLVEHAGDLFAWLSDAEMAARNAEREAAAMAADAAEAAGGGSPSSATAAAAAAAV

InterPro domains:
  IPR011989 Armadillo-like helical [G3DSA:1.25.10.10] (1-112)
  IPR016024 Armadillo-type fold [SSF48371] (5-104)
  IPR052107 HEAT Repeat-containing Protein 6 [PTHR13366] (2-184)

Organism: NCBI:txid1486930

Secondary structure (DSSP, 8-state):
-HHHHHHHHHHHHHHHHS-HHHHHHHHHHHHHHHHHHHHSTT--TT-HHHHHHHHHHHHHHHH-S-HHHHHHHHHHHHT--SGGGG-SHHHHHHHHHHHHHHHHHTT--TT--TTTGGGHHHHHHHHHHHHHHHHHT--GGGHHHHHHHHHHTHHHHHHHHHHHHHHHHHHHHHHHHHHHHHHHHHHT----S-SSSSSS---

Radius of gyration: 23.93 Å; chains: 1; bounding box: 63×78×45 Å

Foldseek 3Di:
DVVLLVLLLVLLCQLQPNDPVSVLVSLLVLLVVLLVQCVDPVACAPPPSLLSNLVSLLNQLPPPLALSSNLSSLNSLLSQQALSSLHDLVSLLSNLVSLLVSLVCLPPPPRHDPVRVVCSVVNNVSSLSSNVSSVVNDDPVSCVSCVVVCVVCVVVVVVSVVVVVVVVVVVVVVVVVVVVVVVVVVVPPDPPDDPPPPPPPDD